Protein AF-A0A965UND6-F1 (afdb_monomer)

Radius of gyration: 33.2 Å; Cα contacts (8 Å, |Δi|>4): 600; chains: 1; bounding box: 95×96×64 Å

Nearest PDB structures (foldseek):
  6hv9-assembly1_B  TM=4.045E-01  e=1.316E-02  Saccharomyces cerevisiae
  6gvb-assembly1_B  TM=4.515E-01  e=1.183E+00  Cutibacterium acnes
  1k9t-assembly1_A  TM=3.863E-01  e=2.191E+00  Serratia marcescens
  4lw8-assembly1_B  TM=3.867E-01  e=3.816E+00  Burkholderia cenocepacia J2315
  1rd6-assembly1_A  TM=3.763E-01  e=4.591E+00  Serratia marcescens

Solvent-accessible surface area (backbone atoms only — not comparable to full-atom values): 18161 Å² total; per-residue (Å²): 116,73,69,60,55,52,51,54,52,53,51,51,51,51,47,52,51,50,52,53,50,51,51,51,52,48,48,54,53,48,54,54,48,50,55,48,52,51,54,48,49,52,51,50,51,54,52,58,73,47,70,79,66,68,87,76,84,76,83,81,75,75,74,91,66,77,62,53,41,27,36,39,36,43,44,41,29,34,33,27,38,30,40,51,35,57,26,86,62,32,82,63,75,32,68,30,35,57,69,50,42,53,52,28,52,53,48,45,48,56,50,50,52,53,54,53,58,58,45,49,77,65,27,41,57,69,31,34,32,43,34,38,21,22,20,49,29,50,33,69,49,44,76,73,42,52,76,38,38,80,46,57,52,73,57,31,48,51,55,46,47,57,51,51,50,52,47,52,57,59,46,45,77,77,27,39,27,38,38,37,35,24,60,24,86,32,26,32,81,47,78,63,92,43,89,93,51,42,58,84,38,21,57,52,39,53,48,50,55,52,51,54,73,64,62,81,57,93,52,55,46,71,48,77,42,85,53,74,72,28,75,44,76,58,92,85,47,31,35,32,38,22,18,44,83,86,55,68,80,88,81,66,89,69,56,68,59,54,40,46,52,52,49,50,57,55,49,38,72,82,57,73,57,58,31,37,41,27,24,77,71,52,43,65,45,76,46,89,84,50,36,39,35,24,19,10,58,54,44,57,33,50,66,40,60,75,73,64,54,78,85,50,80,18,14,32,31,40,34,34,33,34,63,83,77,68,40,78,78,46,78,44,79,46,75,42,125

pLDDT: mean 93.68, std 8.2, range [52.25, 98.94]

Structure (mmCIF, N/CA/C/O backbone):
data_AF-A0A965UND6-F1
#
_entry.id   AF-A0A965UND6-F1
#
loop_
_atom_site.group_PDB
_atom_site.id
_atom_site.type_symbol
_atom_site.label_atom_id
_atom_site.label_alt_id
_atom_site.label_comp_id
_atom_site.label_asym_id
_atom_site.label_entity_id
_atom_site.label_seq_id
_atom_site.pdbx_PDB_ins_code
_atom_site.Cartn_x
_atom_site.Cartn_y
_atom_site.Cartn_z
_atom_site.occupancy
_atom_site.B_iso_or_equiv
_atom_site.auth_seq_id
_atom_site.auth_comp_id
_atom_site.auth_asym_id
_atom_site.auth_atom_id
_atom_site.pdbx_PDB_model_num
ATOM 1 N N . MET A 1 1 ? -74.730 75.292 2.620 1.00 52.25 1 MET A N 1
ATOM 2 C CA . MET A 1 1 ? -74.898 74.312 3.721 1.00 52.25 1 MET A CA 1
ATOM 3 C C . MET A 1 1 ? -74.448 72.890 3.358 1.00 52.25 1 MET A C 1
ATOM 5 O O . MET A 1 1 ? -73.809 72.269 4.192 1.00 52.25 1 MET A O 1
ATOM 9 N N . ALA A 1 2 ? -74.658 72.390 2.130 1.00 53.50 2 ALA A N 1
ATOM 10 C CA . ALA A 1 2 ? -74.236 71.031 1.734 1.00 53.50 2 ALA A CA 1
ATOM 11 C C . ALA A 1 2 ? -72.705 70.780 1.714 1.00 53.50 2 ALA A C 1
ATOM 13 O O . ALA A 1 2 ? -72.263 69.684 2.037 1.00 53.50 2 ALA A O 1
ATOM 14 N N . ALA A 1 3 ? -71.881 71.783 1.385 1.00 54.41 3 ALA A N 1
ATOM 15 C CA . ALA A 1 3 ? -70.420 71.623 1.313 1.00 54.41 3 ALA A CA 1
ATOM 16 C C . ALA A 1 3 ? -69.740 71.475 2.691 1.00 54.41 3 ALA A C 1
ATOM 18 O O . ALA A 1 3 ? -68.774 70.731 2.823 1.00 54.41 3 ALA A O 1
ATOM 19 N N . VAL A 1 4 ? -70.277 72.140 3.722 1.00 57.75 4 VAL A N 1
ATOM 20 C CA . VAL A 1 4 ? -69.744 72.105 5.096 1.00 57.75 4 VAL A CA 1
ATOM 21 C C . VAL A 1 4 ? -70.082 70.776 5.774 1.00 57.75 4 VAL A C 1
ATOM 23 O O . VAL A 1 4 ? -69.217 70.174 6.398 1.00 57.75 4 VAL A O 1
ATOM 26 N N . ALA A 1 5 ? -71.301 70.259 5.580 1.00 56.62 5 ALA A N 1
ATOM 27 C CA . ALA A 1 5 ? -71.683 68.931 6.066 1.00 56.62 5 ALA A CA 1
ATOM 28 C C . ALA A 1 5 ? -70.810 67.822 5.445 1.00 56.62 5 ALA A C 1
ATOM 30 O O . ALA A 1 5 ? -70.320 66.955 6.162 1.00 56.62 5 ALA A O 1
ATOM 31 N N . ARG A 1 6 ? -70.521 67.917 4.138 1.00 56.47 6 ARG A N 1
ATOM 32 C CA . ARG A 1 6 ? -69.654 66.970 3.417 1.00 56.47 6 ARG A CA 1
ATOM 33 C C . ARG A 1 6 ? -68.188 67.041 3.867 1.00 56.47 6 ARG A C 1
ATOM 35 O O . ARG A 1 6 ? -67.527 66.016 3.929 1.00 56.47 6 ARG A O 1
ATOM 42 N N . GLN A 1 7 ? -67.679 68.226 4.224 1.00 59.25 7 GLN A N 1
ATOM 43 C CA . GLN A 1 7 ? -66.339 68.382 4.815 1.00 59.25 7 GLN A CA 1
ATOM 44 C C . GLN A 1 7 ? -66.236 67.785 6.225 1.00 59.25 7 GLN A C 1
ATOM 46 O O . GLN A 1 7 ? -65.213 67.193 6.559 1.00 59.25 7 GLN A O 1
ATOM 51 N N . VAL A 1 8 ? -67.285 67.916 7.043 1.00 63.50 8 VAL A N 1
ATOM 52 C CA . VAL A 1 8 ? -67.339 67.324 8.392 1.00 63.50 8 VAL A CA 1
ATOM 53 C C . VAL A 1 8 ? -67.405 65.794 8.325 1.00 63.50 8 VAL A C 1
ATOM 55 O O . VAL A 1 8 ? -66.758 65.120 9.121 1.00 63.50 8 VAL A O 1
ATOM 58 N N . GLU A 1 9 ? -68.140 65.243 7.359 1.00 66.94 9 GLU A N 1
ATOM 59 C CA . GLU A 1 9 ? -68.239 63.797 7.118 1.00 66.94 9 GLU A CA 1
ATOM 60 C C . GLU A 1 9 ? -66.898 63.213 6.635 1.00 66.94 9 GLU A C 1
ATOM 62 O O . GLU A 1 9 ? -66.386 62.270 7.231 1.00 66.94 9 GLU A O 1
ATOM 67 N N . VAL A 1 10 ? -66.237 63.877 5.678 1.00 71.31 10 VAL A N 1
ATOM 68 C CA . VAL A 1 10 ? -64.888 63.504 5.207 1.00 71.31 10 VAL A CA 1
ATOM 69 C C . VAL A 1 10 ? -63.835 63.602 6.321 1.00 71.31 10 VAL A C 1
ATOM 71 O O . VAL A 1 10 ? -62.939 62.763 6.394 1.00 71.31 10 VAL A O 1
ATOM 74 N N . GLY A 1 11 ? -63.932 64.597 7.211 1.00 75.00 11 GLY A N 1
ATOM 75 C CA . GLY A 1 11 ? -63.036 64.730 8.365 1.00 75.00 11 GLY A CA 1
ATOM 76 C C . GLY A 1 11 ? -63.188 63.588 9.375 1.00 75.00 11 GLY A C 1
ATOM 77 O O . GLY A 1 11 ? -62.188 63.053 9.853 1.00 75.00 11 GLY A O 1
ATOM 78 N N . ARG A 1 12 ? -64.430 63.164 9.644 1.00 76.88 12 ARG A N 1
ATOM 79 C CA . ARG A 1 12 ? -64.728 62.011 10.510 1.00 76.88 12 ARG A CA 1
ATOM 80 C C . ARG A 1 12 ? -64.263 60.694 9.897 1.00 76.88 12 ARG A C 1
ATOM 82 O O . ARG A 1 12 ? -63.683 59.876 10.606 1.00 76.88 12 ARG A O 1
ATOM 89 N N . ASP A 1 13 ? -64.447 60.511 8.593 1.00 79.19 13 ASP A N 1
ATOM 90 C CA . ASP A 1 13 ? -63.976 59.319 7.881 1.00 79.19 13 ASP A CA 1
ATOM 91 C C . ASP A 1 13 ? -62.442 59.241 7.851 1.00 79.19 13 ASP A C 1
ATOM 93 O O . ASP A 1 13 ? -61.866 58.166 8.040 1.00 79.19 13 ASP A O 1
ATOM 97 N N . ALA A 1 14 ? -61.762 60.380 7.685 1.00 78.31 14 ALA A N 1
ATOM 98 C CA . ALA A 1 14 ? -60.304 60.461 7.751 1.00 78.31 14 ALA A CA 1
ATOM 99 C C . ALA A 1 14 ? -59.767 60.130 9.155 1.00 78.31 14 ALA A C 1
ATOM 101 O O . ALA A 1 14 ? -58.771 59.413 9.285 1.00 78.31 14 ALA A O 1
ATOM 102 N N . GLU A 1 15 ? -60.433 60.602 10.212 1.00 84.38 15 GLU A N 1
ATOM 103 C CA . GLU A 1 15 ? -60.070 60.290 11.597 1.00 84.38 15 GLU A CA 1
ATOM 104 C C . GLU A 1 15 ? -60.343 58.819 11.944 1.00 84.38 15 GLU A C 1
ATOM 106 O O . GLU A 1 15 ? -59.479 58.151 12.516 1.00 84.38 15 GLU A O 1
ATOM 111 N N . ALA A 1 16 ? -61.477 58.264 11.507 1.00 83.50 16 ALA A N 1
ATOM 112 C CA . ALA A 1 16 ? -61.787 56.844 11.652 1.00 83.50 16 ALA A CA 1
ATOM 113 C C . ALA A 1 16 ? -60.771 55.956 10.913 1.00 83.50 16 ALA A C 1
ATOM 115 O O . ALA A 1 16 ? -60.324 54.940 11.453 1.00 83.50 16 ALA A O 1
ATOM 116 N N . ALA A 1 17 ? -60.344 56.350 9.708 1.00 83.56 17 ALA A N 1
ATOM 117 C CA . ALA A 1 17 ? -59.292 55.661 8.967 1.00 83.56 17 ALA A CA 1
ATOM 118 C C . ALA A 1 17 ? -57.930 55.752 9.678 1.00 83.56 17 ALA A C 1
ATOM 120 O O . ALA A 1 17 ? -57.219 54.746 9.766 1.00 83.56 17 ALA A O 1
ATOM 121 N N . ARG A 1 18 ? -57.579 56.919 10.241 1.00 87.69 18 ARG A N 1
ATOM 122 C CA . ARG A 1 18 ? -56.343 57.103 11.021 1.00 87.69 18 ARG A CA 1
ATOM 123 C C . ARG A 1 18 ? -56.331 56.212 12.259 1.00 87.69 18 ARG A C 1
ATOM 125 O O . ARG A 1 18 ? -55.381 55.459 12.448 1.00 87.69 18 ARG A O 1
ATOM 132 N N . LEU A 1 19 ? -57.408 56.231 13.044 1.00 88.62 19 LEU A N 1
ATOM 133 C CA . LEU A 1 19 ? -57.556 55.406 14.244 1.00 88.62 19 LEU A CA 1
ATOM 134 C C . LEU A 1 19 ? -57.552 53.911 13.913 1.00 88.62 19 LEU A C 1
ATOM 136 O O . LEU A 1 19 ? -56.938 53.124 14.629 1.00 88.62 19 LEU A O 1
ATOM 140 N N . LYS A 1 20 ? -58.169 53.497 12.800 1.00 88.88 20 LYS A N 1
ATOM 141 C CA . LYS A 1 20 ? -58.130 52.103 12.334 1.00 88.88 20 LYS A CA 1
ATOM 142 C C . LYS A 1 20 ? -56.712 51.665 11.956 1.00 88.88 20 LYS A C 1
ATOM 144 O O . LYS A 1 20 ? -56.316 50.549 12.292 1.00 88.88 20 LYS A O 1
ATOM 149 N N . ASN A 1 21 ? -55.939 52.537 11.308 1.00 88.44 21 ASN A N 1
ATOM 150 C CA . ASN A 1 21 ? -54.540 52.276 10.967 1.00 88.44 21 ASN A CA 1
ATOM 151 C C . ASN A 1 21 ? -53.639 52.244 12.210 1.00 88.44 21 ASN A C 1
ATOM 153 O O . ASN A 1 21 ? -52.800 51.351 12.330 1.00 88.44 21 ASN A O 1
ATOM 157 N N . GLU A 1 22 ? -53.837 53.160 13.160 1.00 90.44 22 GLU A N 1
ATOM 158 C CA . GLU A 1 22 ? -53.140 53.157 14.452 1.00 90.44 22 GLU A CA 1
ATOM 159 C C . GLU A 1 22 ? -53.450 51.881 15.244 1.00 90.44 22 GLU A C 1
ATOM 161 O O . GLU A 1 22 ? -52.535 51.224 15.737 1.00 90.44 22 GLU A O 1
ATOM 166 N N . LEU A 1 23 ? -54.719 51.469 15.294 1.00 90.88 23 LEU A N 1
ATOM 167 C CA . LEU A 1 23 ? -55.159 50.248 15.966 1.00 90.88 23 LEU A CA 1
ATOM 168 C C . LEU A 1 23 ? -54.593 48.989 15.294 1.00 90.88 23 LEU A C 1
ATOM 170 O O . LEU A 1 23 ? -54.161 48.069 15.987 1.00 90.88 23 LEU A O 1
ATOM 174 N N . ALA A 1 24 ? -54.524 48.950 13.961 1.00 90.94 24 ALA A N 1
ATOM 175 C CA . ALA A 1 24 ? -53.874 47.864 13.228 1.00 90.94 24 ALA A CA 1
ATOM 176 C C . ALA A 1 24 ? -52.357 47.808 13.498 1.00 90.94 24 ALA A C 1
ATOM 178 O O . ALA A 1 24 ? -51.805 46.728 13.716 1.00 90.94 24 ALA A O 1
ATOM 179 N N . ALA A 1 25 ? -51.683 48.961 13.544 1.00 90.94 25 ALA A N 1
ATOM 180 C CA . ALA A 1 25 ? -50.260 49.047 13.868 1.00 90.94 25 ALA A CA 1
ATOM 181 C C . ALA A 1 25 ? -49.969 48.642 15.324 1.00 90.94 25 ALA A C 1
ATOM 183 O O . ALA A 1 25 ? -48.987 47.944 15.583 1.00 90.94 25 ALA A O 1
ATOM 184 N N . LEU A 1 26 ? -50.830 49.039 16.266 1.00 91.69 26 LEU A N 1
ATOM 185 C CA . LEU A 1 26 ? -50.761 48.647 17.675 1.00 91.69 26 LEU A CA 1
ATOM 186 C C . LEU A 1 26 ? -50.983 47.145 17.855 1.00 91.69 26 LEU A C 1
ATOM 188 O O . LEU A 1 26 ? -50.189 46.517 18.547 1.00 91.69 26 LEU A O 1
ATOM 192 N N . ARG A 1 27 ? -51.979 46.552 17.180 1.00 91.81 27 ARG A N 1
ATOM 193 C CA . ARG A 1 27 ? -52.195 45.093 17.181 1.00 91.81 27 ARG A CA 1
ATOM 194 C C . ARG A 1 27 ? -50.970 44.344 16.671 1.00 91.81 27 ARG A C 1
ATOM 196 O O . ARG A 1 27 ? -50.461 43.479 17.365 1.00 91.81 27 ARG A O 1
ATOM 203 N N . LYS A 1 28 ? -50.401 44.767 15.540 1.00 93.00 28 LYS A N 1
ATOM 204 C CA . LYS A 1 28 ? -49.183 44.149 14.995 1.00 93.00 28 LYS A CA 1
ATOM 205 C C . LYS A 1 28 ? -47.986 44.246 15.953 1.00 93.00 28 LYS A C 1
ATOM 207 O O . LYS A 1 28 ? -47.207 43.302 16.060 1.00 93.00 28 LYS A O 1
ATOM 212 N N . LYS A 1 29 ? -47.818 45.380 16.644 1.00 91.88 29 LYS A N 1
ATOM 213 C CA . LYS A 1 29 ? -46.774 45.545 17.673 1.00 91.88 29 LYS A CA 1
ATOM 214 C C . LYS A 1 29 ? -47.032 44.661 18.893 1.00 91.88 29 LYS A C 1
ATOM 216 O O . LYS A 1 29 ? -46.080 44.116 19.440 1.00 91.88 29 LYS A O 1
ATOM 221 N N . TYR A 1 30 ? -48.291 44.525 19.299 1.00 93.12 30 TYR A N 1
ATOM 222 C CA . TYR A 1 30 ? -48.705 43.685 20.416 1.00 93.12 30 TYR A CA 1
ATOM 223 C C . TYR A 1 30 ? -48.473 42.199 20.121 1.00 93.12 30 TYR A C 1
ATOM 225 O O . TYR A 1 30 ? -47.825 41.528 20.916 1.00 93.12 30 TYR A O 1
ATOM 233 N N . ASP A 1 31 ? -48.871 41.719 18.942 1.00 92.81 31 ASP A N 1
ATOM 234 C CA . ASP A 1 31 ? -48.641 40.335 18.507 1.00 92.81 31 ASP A CA 1
ATOM 235 C C . ASP A 1 31 ? -47.136 40.019 18.422 1.00 92.81 31 ASP A C 1
ATOM 237 O O . ASP A 1 31 ? -46.674 38.978 18.887 1.00 92.81 31 ASP A O 1
ATOM 241 N N . ALA A 1 32 ? -46.328 40.955 17.906 1.00 92.69 32 ALA A N 1
ATOM 242 C CA . ALA A 1 32 ? -44.872 40.809 17.882 1.00 92.69 32 ALA A CA 1
ATOM 243 C C . ALA A 1 32 ? -44.246 40.795 19.290 1.00 92.69 32 ALA A C 1
ATOM 245 O O . ALA A 1 32 ? -43.256 40.098 19.515 1.00 92.69 32 ALA A O 1
ATOM 246 N N . ALA A 1 33 ? -44.799 41.561 20.236 1.00 92.25 33 ALA A N 1
ATOM 247 C CA . ALA A 1 33 ? -44.354 41.561 21.627 1.00 92.25 33 ALA A CA 1
ATOM 248 C C . ALA A 1 33 ? -44.748 40.264 22.352 1.00 92.25 33 ALA A C 1
ATOM 250 O O . ALA A 1 33 ? -43.936 39.738 23.109 1.00 92.25 33 ALA A O 1
ATOM 251 N N . LEU A 1 34 ? -45.939 39.719 22.079 1.00 93.50 34 LEU A N 1
ATOM 252 C CA . LEU A 1 34 ? -46.378 38.420 22.596 1.00 93.50 34 LEU A CA 1
ATOM 253 C C . LEU A 1 34 ? -45.461 37.290 22.123 1.00 93.50 34 LEU A C 1
ATOM 255 O O . LEU A 1 34 ? -44.964 36.536 22.953 1.00 93.50 34 LEU A O 1
ATOM 259 N N . HIS A 1 35 ? -45.143 37.239 20.828 1.00 92.81 35 HIS A N 1
ATOM 260 C CA . HIS A 1 35 ? -44.209 36.242 20.302 1.00 92.81 35 HIS A CA 1
ATOM 261 C C . HIS A 1 35 ? -42.803 36.352 20.906 1.00 92.81 35 HIS A C 1
ATOM 263 O O . HIS A 1 35 ? -42.165 35.336 21.171 1.00 92.81 35 HIS A O 1
ATOM 269 N N . ARG A 1 36 ? -42.304 37.572 21.152 1.00 93.00 36 ARG A N 1
ATOM 270 C CA . ARG A 1 36 ? -41.021 37.755 21.855 1.00 93.00 36 ARG A CA 1
ATOM 271 C C . ARG A 1 36 ? -41.093 37.285 23.300 1.00 93.00 36 ARG A C 1
ATOM 273 O O . ARG A 1 36 ? -40.164 36.633 23.752 1.00 93.00 36 ARG A O 1
ATOM 280 N N . LEU A 1 37 ? -42.184 37.585 24.002 1.00 93.56 37 LEU A N 1
ATOM 281 C CA . LEU A 1 37 ? -42.378 37.162 25.385 1.00 93.56 37 LEU A CA 1
ATOM 282 C C . LEU A 1 37 ? -42.458 35.635 25.504 1.00 93.56 37 LEU A C 1
ATOM 284 O O . LEU A 1 37 ? -41.921 35.075 26.454 1.00 93.56 37 LEU A O 1
ATOM 288 N N . GLU A 1 38 ? -43.113 34.962 24.559 1.00 92.94 38 GLU A N 1
ATOM 289 C CA . GLU A 1 38 ? -43.126 33.496 24.480 1.00 92.94 38 GLU A CA 1
ATOM 290 C C . GLU A 1 38 ? -41.720 32.943 24.234 1.00 92.94 38 GLU A C 1
ATOM 292 O O . GLU A 1 38 ? -41.254 32.115 25.011 1.00 92.94 38 GLU A O 1
ATOM 297 N N . ALA A 1 39 ? -40.990 33.479 23.251 1.00 90.19 39 ALA A N 1
ATOM 298 C CA . ALA A 1 39 ? -39.614 33.063 22.979 1.00 90.19 39 ALA A CA 1
ATOM 299 C C . ALA A 1 39 ? -38.665 33.306 24.171 1.00 90.19 39 ALA A C 1
ATOM 301 O O . ALA A 1 39 ? -37.800 32.479 24.456 1.00 90.19 39 ALA A O 1
ATOM 302 N N . GLU A 1 40 ? -38.823 34.419 24.893 1.00 91.69 40 GLU A N 1
ATOM 303 C CA . GLU A 1 40 ? -38.055 34.713 26.108 1.00 91.69 40 GLU A CA 1
ATOM 304 C C . GLU A 1 40 ? -38.427 33.775 27.260 1.00 91.69 40 GLU A C 1
ATOM 306 O O . GLU A 1 40 ? -37.541 33.311 27.974 1.00 91.69 40 GLU A O 1
ATOM 311 N N . LYS A 1 41 ? -39.713 33.445 27.429 1.00 90.75 41 LYS A N 1
ATOM 312 C CA . LYS A 1 41 ? -40.157 32.453 28.418 1.00 90.75 41 LYS A CA 1
ATOM 313 C C . LYS A 1 41 ? -39.602 31.069 28.116 1.00 90.75 41 LYS A C 1
ATOM 315 O O . LYS A 1 41 ? -39.139 30.413 29.044 1.00 90.75 41 LYS A O 1
ATOM 320 N N . ASP A 1 42 ? -39.590 30.659 26.854 1.00 88.44 42 ASP A N 1
ATOM 321 C CA . ASP A 1 42 ? -39.016 29.382 26.430 1.00 88.44 42 ASP A CA 1
ATOM 322 C C . ASP A 1 42 ? -37.496 29.360 26.636 1.00 88.44 42 ASP A C 1
ATOM 324 O O . ASP A 1 42 ? -36.946 28.376 27.136 1.00 88.44 42 ASP A O 1
ATOM 328 N N . ALA A 1 43 ? -36.806 30.466 26.339 1.00 86.81 43 ALA A N 1
ATOM 329 C CA . ALA A 1 43 ? -35.374 30.604 26.593 1.00 86.81 43 ALA A CA 1
ATOM 330 C C . ALA A 1 43 ? -35.048 30.549 28.095 1.00 86.81 43 ALA A C 1
ATOM 332 O O . ALA A 1 43 ? -34.121 29.847 28.505 1.00 86.81 43 ALA A O 1
ATOM 333 N N . VAL A 1 44 ? -35.825 31.246 28.929 1.00 90.19 44 VAL A N 1
ATOM 334 C CA . VAL A 1 44 ? -35.681 31.215 30.391 1.00 90.19 44 VAL A CA 1
ATOM 335 C C . VAL A 1 44 ? -36.015 29.830 30.941 1.00 90.19 44 VAL A C 1
ATOM 337 O O . VAL A 1 44 ? -35.277 29.330 31.788 1.00 90.19 44 VAL A O 1
ATOM 340 N N . ALA A 1 45 ? -37.067 29.171 30.452 1.00 87.19 45 ALA A N 1
ATOM 341 C CA . ALA A 1 45 ? -37.405 27.802 30.832 1.00 87.19 45 ALA A CA 1
ATOM 342 C C . ALA A 1 45 ? -36.274 26.824 30.475 1.00 87.19 45 ALA A C 1
ATOM 344 O O . ALA A 1 45 ? -35.896 26.003 31.310 1.00 87.19 45 ALA A O 1
ATOM 345 N N . GLY A 1 46 ? -35.669 26.962 29.291 1.00 83.94 46 GLY A N 1
ATOM 346 C CA . GLY A 1 46 ? -34.497 26.184 28.886 1.00 83.94 46 GLY A CA 1
ATOM 347 C C . GLY A 1 46 ? -33.275 26.434 29.777 1.00 83.94 46 GLY A C 1
ATOM 348 O O . GLY A 1 46 ? -32.626 25.486 30.213 1.00 83.94 46 GLY A O 1
ATOM 349 N N . LEU A 1 47 ? -32.989 27.694 30.117 1.00 83.06 47 LEU A N 1
ATOM 350 C CA . LEU A 1 47 ? -31.909 28.058 31.046 1.00 83.06 47 LEU A CA 1
ATOM 351 C C . LEU A 1 47 ? -32.155 27.523 32.462 1.00 83.06 47 LEU A C 1
ATOM 353 O O . LEU A 1 47 ? -31.237 27.003 33.093 1.00 83.06 47 LEU A O 1
ATOM 357 N N . THR A 1 48 ? -33.394 27.605 32.948 1.00 85.31 48 THR A N 1
ATOM 358 C CA . THR A 1 48 ? -33.781 27.115 34.280 1.00 85.31 48 THR A CA 1
ATOM 359 C C . THR A 1 48 ? -33.689 25.592 34.342 1.00 85.31 48 THR A C 1
ATOM 361 O O . THR A 1 48 ? -33.192 25.053 35.325 1.00 85.31 48 THR A O 1
ATOM 364 N N . ALA A 1 49 ? -34.067 24.888 33.269 1.00 83.00 49 ALA A N 1
ATOM 365 C CA . ALA A 1 49 ? -33.901 23.438 33.164 1.00 83.00 49 ALA A CA 1
ATOM 366 C C . ALA A 1 49 ? -32.424 22.995 33.193 1.00 83.00 49 ALA A C 1
ATOM 368 O O . ALA A 1 49 ? -32.124 21.863 33.571 1.00 83.00 49 ALA A O 1
ATOM 369 N N . LEU A 1 50 ? -31.493 23.880 32.821 1.00 81.25 50 LEU A N 1
ATOM 370 C CA . LEU A 1 50 ? -30.051 23.630 32.858 1.00 81.25 50 LEU A CA 1
ATOM 371 C C . LEU A 1 50 ? -29.381 24.092 34.162 1.00 81.25 50 LEU A C 1
ATOM 373 O O . LEU A 1 50 ? -28.217 23.756 34.382 1.00 81.25 50 LEU A O 1
ATOM 377 N N . ALA A 1 51 ? -30.085 24.825 35.032 1.00 81.69 51 ALA A N 1
ATOM 378 C CA . ALA A 1 51 ? -29.518 25.422 36.245 1.00 81.69 51 ALA A CA 1
ATOM 379 C C . ALA A 1 51 ? -28.927 24.380 37.216 1.00 81.69 51 ALA A C 1
ATOM 381 O O . ALA A 1 51 ? -27.933 24.656 37.887 1.00 81.69 51 ALA A O 1
ATOM 382 N N . ASP A 1 52 ? -29.483 23.165 37.234 1.00 81.62 52 ASP A N 1
ATOM 383 C CA . ASP A 1 52 ? -29.030 22.065 38.095 1.00 81.62 52 ASP A CA 1
ATOM 384 C C . ASP A 1 52 ? -28.033 21.107 37.416 1.00 81.62 52 ASP A C 1
ATOM 386 O O . ASP A 1 52 ? -27.543 20.155 38.040 1.00 81.62 52 ASP A O 1
ATOM 390 N N . VAL A 1 53 ? -27.677 21.344 36.147 1.00 84.62 53 VAL A N 1
ATOM 391 C CA . VAL A 1 53 ? -26.721 20.501 35.417 1.00 84.62 53 VAL A CA 1
ATOM 392 C C . VAL A 1 53 ? -25.301 20.826 35.867 1.00 84.62 53 VAL A C 1
ATOM 394 O O . VAL A 1 53 ? -24.632 21.732 35.372 1.00 84.62 53 VAL A O 1
ATOM 397 N N . LYS A 1 54 ? -24.804 20.043 36.824 1.00 84.44 54 LYS A N 1
ATOM 398 C CA . LYS A 1 54 ? -23.418 20.146 37.290 1.00 84.44 54 LYS A CA 1
ATOM 399 C C . LYS A 1 54 ? -22.456 19.496 36.289 1.00 84.44 54 LYS A C 1
ATOM 401 O O . LYS A 1 54 ? -22.750 18.407 35.788 1.00 84.44 54 LYS A O 1
ATOM 406 N N . PRO A 1 55 ? -21.264 20.078 36.054 1.00 82.94 55 PRO A N 1
ATOM 407 C CA . PRO A 1 55 ? -20.231 19.436 35.253 1.00 82.94 55 PRO A CA 1
ATOM 408 C C . PRO A 1 55 ? -19.864 18.071 35.842 1.00 82.94 55 PRO A C 1
ATOM 410 O O . PRO A 1 55 ? -19.325 17.968 36.948 1.00 82.94 55 PRO A O 1
ATOM 413 N N . LYS A 1 56 ? -20.151 17.000 35.100 1.00 88.12 56 LYS A N 1
ATOM 414 C CA . LYS A 1 56 ? -19.740 15.653 35.488 1.00 88.12 56 LYS A CA 1
ATOM 415 C C . LYS A 1 56 ? -18.244 15.509 35.223 1.00 88.12 56 LYS A C 1
ATOM 417 O O . LYS A 1 56 ? -17.798 15.642 34.086 1.00 88.12 56 LYS A O 1
ATOM 422 N N . LYS A 1 57 ? -17.462 15.205 36.263 1.00 86.94 57 LYS A N 1
ATOM 423 C CA . LYS A 1 57 ? -16.061 14.802 36.080 1.00 86.94 57 LYS A CA 1
ATOM 424 C C . LYS A 1 57 ? -16.037 13.505 35.272 1.00 86.94 57 LYS A C 1
ATOM 426 O O . LYS A 1 57 ? -16.590 12.497 35.706 1.00 86.94 57 LYS A O 1
ATOM 431 N N . ILE A 1 58 ? -15.421 13.550 34.097 1.00 90.00 58 ILE A N 1
ATOM 432 C CA . ILE A 1 58 ? -15.211 12.372 33.257 1.00 90.00 58 ILE A CA 1
ATOM 433 C C . ILE A 1 58 ? -14.007 11.620 33.824 1.00 90.00 58 ILE A C 1
ATOM 435 O O . ILE A 1 58 ? -12.933 12.203 33.987 1.00 90.00 58 ILE A O 1
ATOM 439 N N . ASP A 1 59 ? -14.192 10.343 34.157 1.00 87.81 59 ASP A N 1
ATOM 440 C CA . ASP A 1 59 ? -13.085 9.497 34.596 1.00 87.81 59 ASP A CA 1
ATOM 441 C C . ASP A 1 59 ? -12.110 9.284 33.429 1.00 87.81 59 ASP A C 1
ATOM 443 O O . ASP A 1 59 ? -12.510 8.932 32.321 1.00 87.81 59 ASP A O 1
ATOM 447 N N . ARG A 1 60 ? -10.823 9.538 33.678 1.00 85.44 60 ARG A N 1
ATOM 448 C CA . ARG A 1 60 ? -9.733 9.381 32.700 1.00 85.44 60 ARG A CA 1
ATOM 449 C C . ARG A 1 60 ? -8.928 8.106 32.945 1.00 85.44 60 ARG A C 1
ATOM 451 O O . ARG A 1 60 ? -7.930 7.877 32.262 1.00 85.44 60 ARG A O 1
ATOM 458 N N . ARG A 1 61 ? -9.300 7.305 33.950 1.00 82.00 61 ARG A N 1
ATOM 459 C CA . ARG A 1 61 ? -8.642 6.031 34.236 1.00 82.00 61 ARG A CA 1
ATOM 460 C C . ARG A 1 61 ? -8.818 5.100 33.046 1.00 82.00 61 ARG A C 1
ATOM 462 O O . ARG A 1 61 ? -9.927 4.888 32.564 1.00 82.00 61 ARG A O 1
ATOM 469 N N . ARG A 1 62 ? -7.706 4.525 32.588 1.00 70.81 62 ARG A N 1
ATOM 470 C CA . ARG A 1 62 ? -7.753 3.466 31.582 1.00 70.81 62 ARG A CA 1
ATOM 471 C C . ARG A 1 62 ? -8.447 2.238 32.188 1.00 70.81 62 ARG A C 1
ATOM 473 O O . ARG A 1 62 ? -8.163 1.914 33.347 1.00 70.81 62 ARG A O 1
ATOM 480 N N . PRO A 1 63 ? -9.331 1.560 31.438 1.00 68.81 63 PRO A N 1
ATOM 481 C CA . PRO A 1 63 ? -9.872 0.272 31.852 1.00 68.81 63 PRO A CA 1
ATOM 482 C C . PRO A 1 63 ? -8.731 -0.689 32.212 1.00 68.81 63 PRO A C 1
ATOM 484 O O . PRO A 1 63 ? -7.695 -0.687 31.553 1.00 68.81 63 PRO A O 1
ATOM 487 N N . LYS A 1 64 ? -8.910 -1.517 33.248 1.00 70.25 64 LYS A N 1
ATOM 488 C CA . LYS A 1 64 ? -7.891 -2.484 33.709 1.00 70.25 64 LYS A CA 1
ATOM 489 C C . LYS A 1 64 ? -7.732 -3.712 32.791 1.00 70.25 64 LYS A C 1
ATOM 491 O O . LYS A 1 64 ? -7.124 -4.694 33.204 1.00 70.25 64 LYS A O 1
ATOM 496 N N . HIS A 1 65 ? -8.313 -3.700 31.594 1.00 70.81 65 HIS A N 1
ATOM 497 C CA . HIS A 1 65 ? -8.213 -4.818 30.657 1.00 70.81 65 HIS A CA 1
ATOM 498 C C . HIS A 1 65 ? -6.796 -4.921 30.072 1.00 70.81 65 HIS A C 1
ATOM 500 O O . HIS A 1 65 ? -6.030 -3.954 30.100 1.00 70.81 65 HIS A O 1
ATOM 506 N N . GLY A 1 66 ? -6.444 -6.114 29.578 1.00 77.50 66 GLY A N 1
ATOM 507 C CA . GLY A 1 66 ? -5.215 -6.323 28.811 1.00 77.50 66 GLY A CA 1
ATOM 508 C C . GLY A 1 66 ? -5.169 -5.424 27.573 1.00 77.50 66 GLY A C 1
ATOM 509 O O . GLY A 1 66 ? -6.168 -4.801 27.210 1.00 77.50 66 GLY A O 1
ATOM 510 N N . LYS A 1 67 ? -3.998 -5.324 26.936 1.00 84.50 67 LYS A N 1
ATOM 511 C CA . LYS A 1 67 ? -3.895 -4.577 25.678 1.00 84.50 67 LYS A CA 1
ATOM 512 C C . LYS A 1 67 ? -4.801 -5.240 24.630 1.00 84.50 67 LYS A C 1
ATOM 514 O O . LYS A 1 67 ? -4.739 -6.463 24.528 1.00 84.50 67 LYS A O 1
ATOM 519 N N . PRO A 1 68 ? -5.593 -4.468 23.867 1.00 89.56 68 PRO A N 1
ATOM 520 C CA . PRO A 1 68 ? -6.335 -5.020 22.743 1.00 89.56 68 PRO A CA 1
ATOM 521 C C . PRO A 1 68 ? -5.364 -5.615 21.728 1.00 89.56 68 PRO A C 1
ATOM 523 O O . PRO A 1 68 ? -4.256 -5.102 21.538 1.00 89.56 68 PRO A O 1
ATOM 526 N N . GLU A 1 69 ? -5.770 -6.703 21.094 1.00 95.25 69 GLU A N 1
ATOM 527 C CA . GLU A 1 69 ? -4.938 -7.431 20.144 1.00 95.25 69 GLU A CA 1
ATOM 528 C C . GLU A 1 69 ? -5.101 -6.859 18.734 1.00 95.25 69 GLU A C 1
ATOM 530 O O . GLU A 1 69 ? -6.204 -6.523 18.302 1.00 95.25 69 GLU A O 1
ATOM 535 N N . ALA A 1 70 ? -4.001 -6.746 17.994 1.00 97.56 70 ALA A N 1
ATOM 536 C CA . ALA A 1 70 ? -4.003 -6.091 16.694 1.00 97.56 70 ALA A CA 1
ATOM 537 C C . ALA A 1 70 ? -3.056 -6.745 15.681 1.00 97.56 70 ALA A C 1
ATOM 539 O O . ALA A 1 70 ? -2.150 -7.512 16.011 1.00 97.56 70 ALA A O 1
ATOM 540 N N . THR A 1 71 ? -3.270 -6.431 14.408 1.00 98.56 71 THR A N 1
ATOM 541 C CA . THR A 1 71 ? -2.348 -6.728 13.308 1.00 98.56 71 THR A CA 1
ATOM 542 C C . THR A 1 71 ? -1.984 -5.437 12.599 1.00 98.56 71 THR A C 1
ATOM 544 O O . THR A 1 71 ? -2.858 -4.635 12.268 1.00 98.56 71 THR A O 1
ATOM 547 N N . ALA A 1 72 ? -0.688 -5.243 12.375 1.00 98.81 72 ALA A N 1
ATOM 548 C CA . ALA A 1 72 ? -0.189 -4.169 11.532 1.00 98.81 72 ALA A CA 1
ATOM 549 C C . ALA A 1 72 ? -0.049 -4.682 10.095 1.00 98.81 72 ALA A C 1
ATOM 551 O O . ALA A 1 72 ? 0.404 -5.803 9.896 1.00 98.81 72 ALA A O 1
ATOM 552 N N . ILE A 1 73 ? -0.411 -3.882 9.097 1.00 98.94 73 ILE A N 1
ATOM 553 C CA . ILE A 1 73 ? -0.181 -4.177 7.679 1.00 98.94 73 ILE A CA 1
ATOM 554 C C . ILE A 1 73 ? 0.648 -3.039 7.099 1.00 98.94 73 ILE A C 1
ATOM 556 O O . ILE A 1 73 ? 0.182 -1.900 7.048 1.00 98.94 73 ILE A O 1
ATOM 560 N N . LEU A 1 74 ? 1.866 -3.351 6.670 1.00 98.94 74 LEU A N 1
ATOM 561 C CA . LEU A 1 74 ? 2.716 -2.462 5.895 1.00 98.94 74 LEU A CA 1
ATOM 562 C C . LEU A 1 74 ? 2.470 -2.743 4.411 1.00 98.94 74 LEU A C 1
ATOM 564 O O . LEU A 1 74 ? 2.812 -3.816 3.915 1.00 98.94 74 LEU A O 1
ATOM 568 N N . VAL A 1 75 ? 1.844 -1.792 3.722 1.00 98.94 75 VAL A N 1
ATOM 569 C CA . VAL A 1 75 ? 1.494 -1.909 2.304 1.00 98.94 75 VAL A CA 1
ATOM 570 C C . VAL A 1 75 ? 2.623 -1.340 1.454 1.00 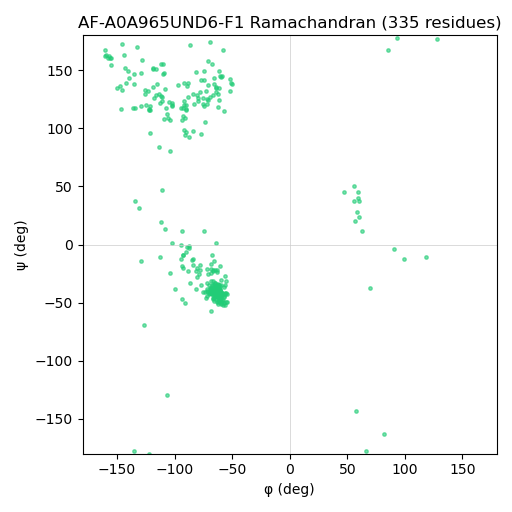98.94 75 VAL A C 1
ATOM 572 O O . VAL A 1 75 ? 3.006 -0.185 1.637 1.00 98.94 75 VAL A O 1
ATOM 575 N N . LEU A 1 76 ? 3.146 -2.168 0.550 1.00 98.88 76 LEU A N 1
ATOM 576 C CA . LEU A 1 76 ? 4.289 -1.901 -0.314 1.00 98.88 76 LEU A CA 1
ATOM 577 C C . LEU A 1 76 ? 3.881 -2.061 -1.780 1.00 98.88 76 LEU A C 1
ATOM 579 O O . LEU A 1 76 ? 3.532 -3.164 -2.189 1.00 98.88 76 LEU A O 1
ATOM 583 N N . SER A 1 77 ? 3.941 -0.998 -2.575 1.00 98.62 77 SER A N 1
ATOM 584 C CA . SER A 1 77 ? 3.661 -1.052 -4.017 1.00 98.62 77 SER A CA 1
ATOM 585 C C . SER A 1 77 ? 4.256 0.139 -4.754 1.00 98.62 77 SER A C 1
ATOM 587 O O . SER A 1 77 ? 4.638 1.131 -4.121 1.00 98.62 77 SER A O 1
ATOM 589 N N . ASP A 1 78 ? 4.289 0.047 -6.084 1.00 98.69 78 ASP A N 1
ATOM 590 C CA . ASP A 1 78 ? 4.591 1.174 -6.971 1.00 98.69 78 ASP A CA 1
ATOM 591 C C . ASP A 1 78 ? 5.946 1.823 -6.614 1.00 98.69 78 ASP A C 1
ATOM 593 O O . ASP A 1 78 ? 6.056 3.032 -6.354 1.00 98.69 78 ASP A O 1
ATOM 597 N N . TRP A 1 79 ? 6.988 0.989 -6.500 1.00 98.69 79 TRP A N 1
ATOM 598 C CA . TRP A 1 79 ? 8.350 1.468 -6.247 1.00 98.69 79 TRP A CA 1
ATOM 599 C C . TRP A 1 79 ? 9.036 1.941 -7.506 1.00 98.69 79 TRP A C 1
ATOM 601 O O . TRP A 1 79 ? 9.749 2.940 -7.419 1.00 98.69 79 TRP A O 1
ATOM 611 N N . HIS A 1 80 ? 8.820 1.242 -8.628 1.00 98.62 80 HIS A N 1
ATOM 612 C CA . HIS A 1 80 ? 9.389 1.606 -9.925 1.00 98.62 80 HIS A CA 1
ATOM 613 C C . HIS A 1 80 ? 10.888 1.923 -9.834 1.00 98.62 80 HIS A C 1
ATOM 615 O O . HIS A 1 80 ? 11.347 2.959 -10.310 1.00 98.62 80 HIS A O 1
ATOM 621 N N . VAL A 1 81 ? 11.635 1.069 -9.122 1.00 98.50 81 VAL A N 1
ATOM 622 C CA . VAL A 1 81 ? 12.946 1.415 -8.539 1.00 98.50 81 VAL A CA 1
ATOM 623 C C . VAL A 1 81 ? 13.950 1.950 -9.553 1.00 98.50 81 VAL A C 1
ATOM 625 O O . VAL A 1 81 ? 14.809 2.758 -9.206 1.00 98.50 81 VAL A O 1
ATOM 628 N N . GLU A 1 82 ? 13.857 1.490 -10.795 1.00 98.31 82 GLU A N 1
ATOM 629 C CA . GLU A 1 82 ? 14.788 1.811 -11.857 1.00 98.31 82 GLU A CA 1
ATOM 630 C C . GLU A 1 82 ? 14.366 2.992 -12.738 1.00 98.31 82 GLU A C 1
ATOM 632 O O . GLU A 1 82 ? 15.201 3.477 -13.496 1.00 98.31 82 GLU A O 1
ATOM 637 N N . GLU A 1 83 ? 13.130 3.485 -12.666 1.00 98.25 83 GLU A N 1
ATOM 638 C CA . GLU A 1 83 ? 12.694 4.626 -13.481 1.00 98.25 83 GLU A CA 1
ATOM 639 C C . GLU A 1 83 ? 13.346 5.926 -13.005 1.00 98.25 83 GLU A C 1
ATOM 641 O O . GLU A 1 83 ? 13.251 6.313 -11.845 1.00 98.25 83 GLU A O 1
ATOM 646 N N . GLU A 1 84 ? 14.030 6.620 -13.908 1.00 98.25 84 GLU A N 1
ATOM 647 C CA . GLU A 1 84 ? 14.573 7.941 -13.634 1.00 98.25 84 GLU A CA 1
ATOM 648 C C . GLU A 1 84 ? 13.490 9.008 -13.836 1.00 98.25 84 GLU A C 1
ATOM 650 O O . GLU A 1 84 ? 12.967 9.204 -14.936 1.00 98.25 84 GLU A O 1
ATOM 655 N N . VAL A 1 85 ? 13.192 9.765 -12.778 1.00 98.19 85 VAL A N 1
ATOM 656 C CA . VAL A 1 85 ? 12.324 10.945 -12.859 1.00 98.19 85 VAL A CA 1
ATOM 657 C C . VAL A 1 85 ? 13.185 12.192 -12.771 1.00 98.19 85 VAL A C 1
ATOM 659 O O . VAL A 1 85 ? 13.686 12.548 -11.699 1.00 98.19 85 VAL A O 1
ATOM 662 N N . ARG A 1 86 ? 13.306 12.895 -13.899 1.00 97.56 86 ARG A N 1
ATOM 663 C CA . ARG A 1 86 ? 13.978 14.194 -13.953 1.00 97.56 86 ARG A CA 1
ATOM 664 C C . ARG A 1 86 ? 13.016 15.323 -13.564 1.00 97.56 86 ARG A C 1
ATOM 666 O O . ARG A 1 86 ? 11.928 15.401 -14.147 1.00 97.56 86 ARG A O 1
ATOM 673 N N . PRO A 1 87 ? 13.385 16.219 -12.634 1.00 97.38 87 PRO A N 1
ATOM 674 C CA . PRO A 1 87 ? 12.464 17.212 -12.085 1.00 97.38 87 PRO A CA 1
ATOM 675 C C . PRO A 1 87 ? 11.871 18.157 -13.133 1.00 97.38 87 PRO A C 1
ATOM 677 O O . PRO A 1 87 ? 10.687 18.488 -13.062 1.00 97.38 87 PRO A O 1
ATOM 680 N N . GLU A 1 88 ? 12.624 18.532 -14.164 1.00 97.12 88 GLU A N 1
ATOM 681 C CA . GLU A 1 88 ? 12.132 19.390 -15.242 1.00 97.12 88 GLU A CA 1
ATOM 682 C C . GLU A 1 88 ? 10.989 18.758 -16.056 1.00 97.12 88 GLU A C 1
ATOM 684 O O . GLU A 1 88 ? 10.193 19.479 -16.656 1.00 97.12 88 GLU A O 1
ATOM 689 N N . THR A 1 89 ? 10.855 17.427 -16.036 1.00 95.62 89 THR A N 1
ATOM 690 C CA . THR A 1 89 ? 9.792 16.701 -16.754 1.00 95.62 89 THR A CA 1
ATOM 691 C C . THR A 1 89 ? 8.475 16.624 -15.979 1.00 95.62 89 THR A C 1
ATOM 693 O O . THR A 1 89 ? 7.448 16.277 -16.557 1.00 95.62 89 THR A O 1
ATOM 696 N N . CYS A 1 90 ? 8.485 16.974 -14.689 1.00 95.81 90 CYS A N 1
ATOM 697 C CA . CYS A 1 90 ? 7.331 16.888 -13.792 1.00 95.81 90 CYS A CA 1
ATOM 698 C C . CYS A 1 90 ? 7.157 18.161 -12.944 1.00 95.81 90 CYS A C 1
ATOM 700 O O . CYS A 1 90 ? 6.810 18.116 -11.762 1.00 95.81 90 CYS A O 1
ATOM 702 N N . ARG A 1 91 ? 7.429 19.329 -13.547 1.00 95.69 91 ARG A N 1
ATOM 703 C CA . ARG A 1 91 ? 7.247 20.663 -12.934 1.00 95.69 91 ARG A CA 1
ATOM 704 C C . ARG A 1 91 ? 8.047 20.876 -11.639 1.00 95.69 91 ARG A C 1
ATOM 706 O O . ARG A 1 91 ? 7.649 21.672 -10.793 1.00 95.69 91 ARG A O 1
ATOM 713 N N . ASN A 1 92 ? 9.183 20.196 -11.496 1.00 96.25 92 ASN A N 1
ATOM 714 C CA . ASN A 1 92 ? 10.037 20.175 -10.305 1.00 96.25 92 ASN A CA 1
ATOM 715 C C . ASN A 1 92 ? 9.333 19.653 -9.040 1.00 96.25 92 ASN A C 1
ATOM 717 O O . ASN A 1 92 ? 9.736 19.985 -7.926 1.00 96.25 92 ASN A O 1
ATOM 721 N N . LEU A 1 93 ? 8.277 18.849 -9.198 1.00 96.06 93 LEU A N 1
ATOM 722 C CA . LEU A 1 93 ? 7.540 18.272 -8.071 1.00 96.06 93 LEU A CA 1
ATOM 723 C C . LEU A 1 93 ? 8.230 17.043 -7.474 1.00 96.06 93 LEU A C 1
ATOM 725 O O . LEU A 1 93 ? 7.947 16.678 -6.335 1.00 96.06 93 LEU A O 1
ATOM 729 N N . ASN A 1 94 ? 9.115 16.393 -8.230 1.00 97.69 94 ASN A N 1
ATOM 730 C CA . ASN A 1 94 ? 9.783 15.171 -7.808 1.00 97.69 94 ASN A CA 1
ATOM 731 C C . ASN A 1 94 ? 11.118 14.984 -8.540 1.00 97.69 94 ASN A C 1
ATOM 733 O O . ASN A 1 94 ? 11.288 15.442 -9.664 1.00 97.69 94 ASN A O 1
ATOM 737 N N . THR A 1 95 ? 12.027 14.248 -7.914 1.00 97.88 95 THR A N 1
ATOM 738 C CA . THR A 1 95 ? 13.223 13.683 -8.541 1.00 97.88 95 THR A CA 1
ATOM 739 C C . THR A 1 95 ? 13.337 12.250 -8.055 1.00 97.88 95 THR A C 1
ATOM 741 O O . THR A 1 95 ? 13.122 11.993 -6.864 1.00 97.88 95 THR A O 1
ATOM 744 N N . PHE A 1 96 ? 13.686 11.325 -8.941 1.00 98.56 96 PHE A N 1
ATOM 745 C CA . PHE A 1 96 ? 13.822 9.921 -8.577 1.00 98.56 96 PHE A CA 1
ATOM 746 C C . PHE A 1 96 ? 14.942 9.251 -9.373 1.00 98.56 96 PHE A C 1
ATOM 748 O O . PHE A 1 96 ? 15.047 9.440 -10.580 1.00 98.56 96 PHE A O 1
AT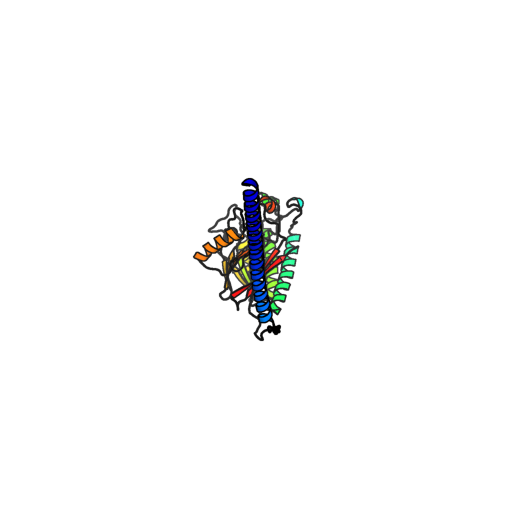OM 755 N N . THR A 1 97 ? 15.785 8.506 -8.664 1.00 98.44 97 THR A N 1
ATOM 756 C CA . THR A 1 97 ? 16.890 7.685 -9.180 1.00 98.44 97 THR A CA 1
ATOM 757 C C . THR A 1 97 ? 16.998 6.442 -8.294 1.00 98.44 97 THR A C 1
ATOM 759 O O . THR A 1 97 ? 16.361 6.395 -7.234 1.00 98.44 97 THR A O 1
ATOM 762 N N . LEU A 1 98 ? 17.841 5.468 -8.649 1.00 98.19 98 LEU A N 1
ATOM 763 C CA . LEU A 1 98 ? 18.077 4.292 -7.797 1.00 98.19 98 LEU A CA 1
ATOM 764 C C . LEU A 1 98 ? 18.564 4.669 -6.386 1.00 98.19 98 LEU A C 1
ATOM 766 O O . LEU A 1 98 ? 18.158 4.060 -5.397 1.00 98.19 98 LEU A O 1
ATOM 770 N N . GLU A 1 99 ? 19.392 5.707 -6.260 1.00 98.38 99 GLU A N 1
ATOM 771 C CA . GLU A 1 99 ? 19.886 6.197 -4.967 1.00 98.38 99 GLU A CA 1
ATOM 772 C C . GLU A 1 99 ? 18.765 6.826 -4.132 1.00 98.38 99 GLU A C 1
ATOM 774 O O . GLU A 1 99 ? 18.731 6.688 -2.906 1.00 98.38 99 GLU A O 1
ATOM 779 N N . ILE A 1 100 ? 17.838 7.535 -4.785 1.00 98.62 100 ILE A N 1
ATOM 780 C CA . ILE A 1 100 ? 16.655 8.087 -4.117 1.00 98.62 100 ILE A CA 1
ATOM 781 C C . ILE A 1 100 ? 15.713 6.956 -3.704 1.00 98.62 100 ILE A C 1
ATOM 783 O O . ILE A 1 100 ? 15.200 6.996 -2.586 1.00 98.62 100 ILE A O 1
ATOM 787 N N . ALA A 1 101 ? 15.529 5.943 -4.555 1.00 98.69 101 ALA A N 1
ATOM 788 C CA . ALA A 1 101 ? 14.754 4.749 -4.239 1.00 98.69 101 ALA A CA 1
ATOM 789 C C . ALA A 1 101 ? 15.297 4.066 -2.978 1.00 98.69 101 ALA A C 1
ATOM 791 O O . ALA A 1 101 ? 14.552 3.878 -2.018 1.00 98.69 101 ALA A O 1
ATOM 792 N N . ASP A 1 102 ? 16.605 3.791 -2.929 1.00 98.56 102 ASP A N 1
ATOM 793 C CA . ASP A 1 102 ? 17.256 3.139 -1.786 1.00 98.56 102 ASP A CA 1
ATOM 794 C C . ASP A 1 102 ? 17.070 3.951 -0.501 1.00 98.56 102 ASP A C 1
ATOM 796 O O . ASP A 1 102 ? 16.606 3.437 0.518 1.00 98.56 102 ASP A O 1
ATOM 800 N N . ARG A 1 103 ? 17.318 5.265 -0.569 1.00 98.69 103 ARG A N 1
ATOM 801 C CA . ARG A 1 103 ? 17.121 6.177 0.563 1.00 98.69 103 ARG A CA 1
ATOM 802 C C . ARG A 1 103 ? 15.666 6.209 1.035 1.00 98.69 103 ARG A C 1
ATOM 804 O O . ARG A 1 103 ? 15.422 6.238 2.242 1.00 98.69 103 ARG A O 1
ATOM 811 N N . ARG A 1 104 ? 14.693 6.219 0.119 1.00 98.75 104 ARG A N 1
ATOM 812 C CA . ARG A 1 104 ? 13.264 6.206 0.466 1.00 98.75 104 ARG A CA 1
ATOM 813 C C . ARG A 1 104 ? 12.857 4.876 1.097 1.00 98.75 104 ARG A C 1
ATOM 815 O O . ARG A 1 104 ? 12.119 4.902 2.076 1.00 98.75 104 ARG A O 1
ATOM 822 N N . ILE A 1 105 ? 13.378 3.743 0.627 1.00 98.81 105 ILE A N 1
ATOM 823 C CA . ILE A 1 105 ? 13.148 2.428 1.250 1.00 98.81 105 ILE A CA 1
ATOM 824 C C . ILE A 1 105 ? 13.760 2.382 2.660 1.00 98.81 105 ILE A C 1
ATOM 826 O O . ILE A 1 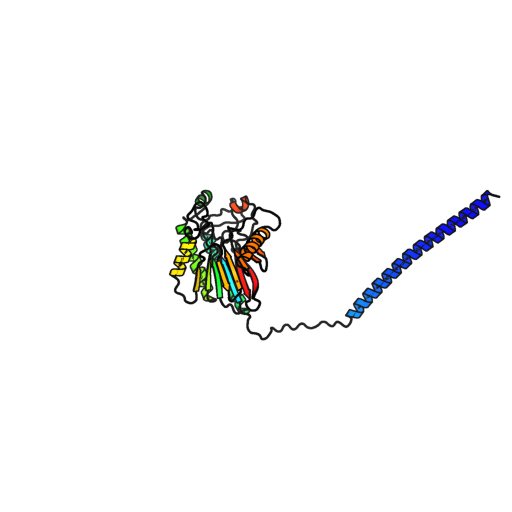105 ? 13.107 1.936 3.602 1.00 98.81 105 ILE A O 1
ATOM 830 N N . GLN A 1 106 ? 14.970 2.914 2.855 1.00 98.50 106 GLN A N 1
ATOM 831 C CA . GLN A 1 106 ? 15.573 3.014 4.190 1.00 98.50 106 GLN A CA 1
ATOM 832 C C . GLN A 1 106 ? 14.723 3.878 5.137 1.00 98.50 106 GLN A C 1
ATOM 834 O O . GLN A 1 106 ? 14.447 3.479 6.270 1.00 98.50 106 GLN A O 1
ATOM 839 N N . GLN A 1 107 ? 14.254 5.043 4.672 1.00 98.56 107 GLN A N 1
ATOM 840 C CA . GLN A 1 107 ? 13.343 5.892 5.447 1.00 98.56 107 GLN A CA 1
ATOM 841 C C . GLN A 1 107 ? 12.015 5.187 5.753 1.00 98.56 107 GLN A C 1
ATOM 843 O O . GLN A 1 107 ? 11.478 5.356 6.849 1.00 98.56 107 GLN A O 1
ATOM 848 N N . LEU A 1 108 ? 11.484 4.414 4.802 1.00 98.81 108 LEU A N 1
ATOM 849 C CA . LEU A 1 108 ? 10.266 3.630 4.970 1.00 98.81 108 LEU A CA 1
ATOM 850 C C . LEU A 1 108 ? 10.422 2.635 6.116 1.00 98.81 108 LEU A C 1
ATOM 852 O O . LEU A 1 108 ? 9.594 2.647 7.022 1.00 98.81 108 LEU A O 1
ATOM 856 N N . VAL A 1 109 ? 11.496 1.841 6.116 1.00 98.69 109 VAL A N 1
ATOM 857 C CA . VAL A 1 109 ? 11.788 0.875 7.185 1.00 98.69 109 VAL A CA 1
ATOM 858 C C . VAL A 1 109 ? 11.889 1.580 8.535 1.00 98.69 109 VAL A C 1
ATOM 860 O O . VAL A 1 109 ? 11.164 1.231 9.461 1.00 98.69 109 VAL A O 1
ATOM 863 N N . GLN A 1 110 ? 12.704 2.634 8.638 1.00 98.50 110 GLN A N 1
ATOM 864 C CA . GLN A 1 110 ? 12.893 3.377 9.891 1.00 98.50 110 GLN A CA 1
ATOM 865 C C . GLN A 1 110 ? 11.574 3.925 10.454 1.00 98.50 110 GLN A C 1
ATOM 867 O O . GLN A 1 110 ? 11.296 3.815 11.650 1.00 98.50 110 GLN A O 1
ATOM 872 N N . ARG A 1 111 ? 10.743 4.525 9.594 1.00 98.62 111 ARG A N 1
ATOM 873 C CA . ARG A 1 111 ? 9.466 5.121 10.006 1.00 98.62 111 ARG A CA 1
ATOM 874 C C . ARG A 1 111 ? 8.417 4.061 10.318 1.00 98.62 111 ARG A C 1
ATOM 876 O O . ARG A 1 111 ? 7.701 4.221 11.302 1.00 98.62 111 ARG A O 1
ATOM 883 N N . ALA A 1 112 ? 8.334 2.996 9.523 1.00 98.69 112 ALA A N 1
ATOM 884 C CA . ALA A 1 112 ? 7.429 1.880 9.777 1.00 98.69 112 ALA A CA 1
ATOM 885 C C . ALA A 1 112 ? 7.747 1.226 11.126 1.00 98.69 112 ALA A C 1
ATOM 887 O O . ALA A 1 112 ? 6.843 1.096 11.951 1.00 98.69 112 ALA A O 1
ATOM 888 N N . SER A 1 113 ? 9.022 0.921 11.394 1.00 98.62 113 SER A N 1
ATOM 889 C CA . SER A 1 113 ? 9.456 0.349 12.672 1.00 98.62 113 SER A CA 1
ATOM 890 C C . SER A 1 113 ? 9.065 1.240 13.847 1.00 98.62 113 SER A C 1
ATOM 892 O O . SER A 1 113 ? 8.384 0.785 14.761 1.00 98.62 113 SER A O 1
ATOM 894 N N . MET A 1 114 ? 9.380 2.538 13.777 1.00 98.38 114 MET A N 1
ATOM 895 C CA . MET A 1 114 ? 9.012 3.508 14.814 1.00 98.38 114 MET A CA 1
ATOM 896 C C . MET A 1 114 ? 7.496 3.560 15.067 1.00 98.38 114 MET A C 1
ATOM 898 O O . MET A 1 114 ? 7.058 3.599 16.217 1.00 98.38 114 MET A O 1
ATOM 902 N N . LEU A 1 115 ? 6.678 3.578 14.009 1.00 98.50 115 LEU A N 1
ATOM 903 C CA . LEU A 1 115 ? 5.221 3.653 14.134 1.00 98.50 115 LEU A CA 1
ATOM 904 C C . LEU A 1 115 ? 4.627 2.371 14.731 1.00 98.50 115 LEU A C 1
ATOM 906 O O . LEU A 1 115 ? 3.742 2.452 15.584 1.00 98.50 115 LEU A O 1
ATOM 910 N N . ILE A 1 116 ? 5.113 1.200 14.314 1.00 98.38 116 ILE A N 1
ATOM 911 C CA . ILE A 1 116 ? 4.634 -0.090 14.824 1.00 98.38 116 ILE A CA 1
ATOM 912 C C . ILE A 1 116 ? 5.084 -0.292 16.275 1.00 98.38 116 ILE A C 1
ATOM 914 O O . ILE A 1 116 ? 4.286 -0.711 17.113 1.00 98.38 116 ILE A O 1
ATOM 918 N N . GLU A 1 117 ? 6.327 0.049 16.616 1.00 97.38 117 GLU A N 1
ATOM 919 C CA . GLU A 1 117 ? 6.812 0.005 18.000 1.00 97.38 117 GLU A CA 1
ATOM 920 C C . GLU A 1 117 ? 6.026 0.947 18.910 1.00 97.38 117 GLU A C 1
ATOM 922 O O . GLU A 1 117 ? 5.620 0.552 20.007 1.00 97.38 117 GLU A O 1
ATOM 927 N N . HIS A 1 118 ? 5.723 2.160 18.435 1.00 96.69 118 HIS A N 1
ATOM 928 C CA . HIS A 1 118 ? 4.835 3.066 19.150 1.00 96.69 118 HIS A CA 1
ATOM 929 C C . HIS A 1 118 ? 3.453 2.428 19.381 1.00 96.69 118 HIS A C 1
ATOM 931 O O . HIS A 1 118 ? 2.907 2.495 20.486 1.00 96.69 118 HIS A O 1
ATOM 937 N N . GLU A 1 119 ? 2.901 1.752 18.369 1.00 96.44 119 GLU A N 1
ATOM 938 C CA . GLU A 1 119 ? 1.612 1.068 18.477 1.00 96.44 119 GLU A CA 1
ATOM 939 C C . GLU A 1 119 ? 1.622 -0.070 19.506 1.00 96.44 119 GLU A C 1
ATOM 941 O O . GLU A 1 119 ? 0.651 -0.223 20.252 1.00 96.44 119 GLU A O 1
ATOM 946 N N . LYS A 1 120 ? 2.738 -0.800 19.648 1.00 95.00 120 LYS A N 1
ATOM 947 C CA . LYS A 1 120 ? 2.901 -1.863 20.660 1.00 95.00 120 LYS A CA 1
ATOM 948 C C . LYS A 1 120 ? 2.764 -1.360 22.099 1.00 95.00 120 LYS A C 1
ATOM 950 O O . LYS A 1 120 ? 2.518 -2.153 23.014 1.00 95.00 120 LYS A O 1
ATOM 955 N N . HIS A 1 121 ? 2.898 -0.058 22.363 1.00 92.62 121 HIS A N 1
ATOM 956 C CA . HIS A 1 121 ? 2.588 0.492 23.687 1.00 92.62 121 HIS A CA 1
ATOM 957 C C . HIS A 1 121 ? 1.083 0.506 23.986 1.00 92.62 121 HIS A C 1
ATOM 959 O O . HIS A 1 121 ? 0.703 0.451 25.159 1.00 92.62 121 HIS A O 1
ATOM 965 N N . LEU A 1 122 ? 0.241 0.546 22.952 1.00 89.81 122 LEU A N 1
ATOM 966 C CA . LEU A 1 122 ? -1.215 0.623 23.047 1.00 89.81 122 LEU A CA 1
ATOM 967 C C . LEU A 1 122 ? -1.889 -0.738 22.844 1.00 89.81 122 LEU A C 1
ATOM 969 O O . LEU A 1 122 ? -2.851 -1.029 23.549 1.00 89.81 122 LEU A O 1
ATOM 973 N N . THR A 1 123 ? -1.374 -1.565 21.933 1.00 93.50 123 THR A N 1
ATOM 974 C CA . THR A 1 123 ? -1.976 -2.843 21.514 1.00 93.50 123 THR A CA 1
ATOM 975 C C . THR A 1 123 ? -0.968 -3.999 21.589 1.00 93.50 123 THR A C 1
ATOM 977 O O . THR A 1 123 ? 0.248 -3.791 21.616 1.00 93.50 123 THR A O 1
ATOM 980 N N . GLY A 1 124 ? -1.463 -5.234 21.659 1.00 94.62 124 GLY A N 1
ATOM 981 C CA . GLY A 1 124 ? -0.683 -6.447 21.422 1.00 94.62 124 GLY A CA 1
ATOM 982 C C . GLY A 1 124 ? -0.626 -6.744 19.924 1.00 94.62 124 GLY A C 1
ATOM 983 O O . GLY A 1 124 ? -1.569 -7.301 19.371 1.00 94.62 124 GLY A O 1
ATOM 984 N N . ILE A 1 125 ? 0.453 -6.347 19.242 1.00 97.06 125 ILE A N 1
ATOM 985 C CA . ILE A 1 125 ? 0.628 -6.649 17.811 1.00 97.06 125 ILE A CA 1
ATOM 986 C C . ILE A 1 125 ? 0.983 -8.134 17.650 1.00 97.06 125 ILE A C 1
ATOM 988 O O . ILE A 1 125 ? 2.117 -8.529 17.923 1.00 97.06 125 ILE A O 1
ATOM 992 N N . ARG A 1 126 ? 0.019 -8.947 17.195 1.00 96.62 126 ARG A N 1
ATOM 993 C CA . ARG A 1 126 ? 0.177 -10.400 16.976 1.00 96.62 126 ARG A CA 1
ATOM 994 C C . ARG A 1 126 ? 1.138 -10.724 15.845 1.00 96.62 126 ARG A C 1
ATOM 996 O O . ARG A 1 126 ? 1.909 -11.674 15.934 1.00 96.62 126 ARG A O 1
ATOM 1003 N N . ARG A 1 127 ? 1.017 -9.965 14.757 1.00 98.38 127 ARG A N 1
ATOM 1004 C CA . ARG A 1 127 ? 1.792 -10.130 13.530 1.00 98.38 127 ARG A CA 1
ATOM 1005 C C . ARG A 1 127 ? 1.856 -8.824 12.747 1.00 98.38 127 ARG A C 1
ATOM 1007 O O . ARG A 1 127 ? 1.010 -7.941 12.931 1.00 98.38 127 ARG A O 1
ATOM 1014 N N . ILE A 1 128 ? 2.832 -8.746 11.855 1.00 98.88 128 ILE A N 1
ATOM 1015 C CA . ILE A 1 128 ? 2.942 -7.717 10.825 1.00 98.88 128 ILE A CA 1
ATOM 1016 C C . ILE A 1 128 ? 2.703 -8.386 9.473 1.00 98.88 128 ILE A C 1
ATOM 1018 O O . ILE A 1 128 ? 3.344 -9.376 9.142 1.00 98.88 128 ILE A O 1
ATOM 1022 N N . VAL A 1 129 ? 1.784 -7.855 8.678 1.00 98.94 129 VAL A N 1
ATOM 1023 C CA . VAL A 1 129 ? 1.625 -8.258 7.284 1.00 98.94 129 VAL A CA 1
ATOM 1024 C C . VAL A 1 129 ? 2.479 -7.335 6.428 1.00 98.94 129 VAL A C 1
ATOM 1026 O O . VAL A 1 129 ? 2.260 -6.125 6.424 1.00 98.94 129 VAL A O 1
ATOM 1029 N N . VAL A 1 130 ? 3.437 -7.894 5.698 1.00 98.94 130 VAL A N 1
ATOM 1030 C CA . VAL A 1 130 ? 4.150 -7.184 4.633 1.00 98.94 130 VAL A CA 1
ATOM 1031 C C . VAL A 1 130 ? 3.393 -7.458 3.339 1.00 98.94 130 VAL A C 1
ATOM 1033 O O . VAL A 1 130 ? 3.515 -8.531 2.751 1.00 98.94 130 VAL A O 1
ATOM 1036 N N . ALA A 1 131 ? 2.545 -6.513 2.938 1.00 98.88 131 ALA A N 1
ATOM 1037 C CA . ALA A 1 131 ? 1.703 -6.630 1.755 1.00 98.88 131 ALA A CA 1
ATOM 1038 C C . ALA A 1 131 ? 2.436 -6.053 0.536 1.00 98.88 131 ALA A C 1
ATOM 1040 O O . ALA A 1 131 ? 2.397 -4.848 0.303 1.00 98.88 131 ALA A O 1
ATOM 1041 N N . ALA A 1 132 ? 3.119 -6.911 -0.220 1.00 98.81 132 ALA A N 1
ATOM 1042 C CA . ALA A 1 132 ? 3.850 -6.572 -1.438 1.00 98.81 132 ALA A CA 1
ATOM 1043 C C . ALA A 1 132 ? 2.914 -6.635 -2.654 1.00 98.81 132 ALA A C 1
ATOM 1045 O O . ALA A 1 132 ? 2.702 -7.702 -3.224 1.00 98.81 132 ALA A O 1
ATOM 1046 N N . LEU A 1 133 ? 2.308 -5.507 -3.020 1.00 98.75 133 LEU A N 1
ATOM 1047 C CA . LEU A 1 133 ? 1.205 -5.453 -3.985 1.00 98.75 133 LEU A CA 1
ATOM 1048 C C . LEU A 1 133 ? 1.641 -5.196 -5.435 1.00 98.75 133 LEU A C 1
ATOM 1050 O O . LEU A 1 133 ? 0.776 -4.919 -6.262 1.00 98.75 133 LEU A O 1
ATOM 1054 N N . GLY A 1 134 ? 2.935 -5.282 -5.747 1.00 97.56 134 GLY A N 1
ATOM 1055 C CA . GLY A 1 134 ? 3.455 -5.212 -7.114 1.00 97.56 134 GLY A CA 1
ATOM 1056 C C . GLY A 1 134 ? 3.873 -3.820 -7.596 1.00 97.56 134 GLY A C 1
ATOM 1057 O O . GLY A 1 134 ? 3.749 -2.828 -6.872 1.00 97.56 134 GLY A O 1
ATOM 1058 N N . ASP A 1 135 ? 4.384 -3.780 -8.827 1.00 98.62 135 ASP A N 1
ATOM 1059 C CA . ASP A 1 135 ? 5.031 -2.622 -9.469 1.00 98.62 135 ASP A CA 1
ATOM 1060 C C . ASP A 1 135 ? 6.259 -2.117 -8.691 1.00 98.62 135 ASP A C 1
ATOM 1062 O O . ASP A 1 135 ? 6.543 -0.924 -8.556 1.00 98.62 135 ASP A O 1
ATOM 1066 N N . PHE A 1 136 ? 7.052 -3.052 -8.172 1.00 98.75 136 PHE A N 1
ATOM 1067 C CA . PHE A 1 136 ? 8.384 -2.759 -7.661 1.00 98.75 136 PHE A CA 1
ATOM 1068 C C . PHE A 1 136 ? 9.365 -2.368 -8.762 1.00 98.75 136 PHE A C 1
ATOM 1070 O O . PHE A 1 136 ? 10.326 -1.651 -8.487 1.00 98.75 136 PHE A O 1
ATOM 1077 N N . ILE A 1 137 ? 9.107 -2.800 -9.994 1.00 98.56 137 ILE A N 1
ATOM 1078 C CA . ILE A 1 137 ? 9.862 -2.407 -11.182 1.00 98.56 137 ILE A CA 1
ATOM 1079 C C . ILE A 1 137 ? 8.943 -1.700 -12.176 1.00 98.56 137 ILE A C 1
ATOM 1081 O O . ILE A 1 137 ? 7.759 -2.019 -12.259 1.00 98.56 137 ILE A O 1
ATOM 1085 N N . THR A 1 138 ? 9.503 -0.798 -12.974 1.00 98.06 138 THR A N 1
ATOM 1086 C CA . THR A 1 138 ? 8.823 -0.189 -14.129 1.00 98.06 138 THR A CA 1
ATOM 1087 C C . THR A 1 138 ? 8.779 -1.131 -15.325 1.00 98.06 138 THR A C 1
ATOM 1089 O O . THR A 1 138 ? 7.790 -1.156 -16.066 1.00 98.06 138 THR A O 1
ATOM 1092 N N . GLY A 1 139 ? 9.831 -1.926 -15.504 1.00 95.94 139 GLY A N 1
ATOM 1093 C CA . GLY A 1 139 ? 9.953 -2.871 -16.600 1.00 95.94 139 GLY A CA 1
ATOM 1094 C C . GLY A 1 139 ? 10.060 -2.199 -17.974 1.00 95.94 139 GLY A C 1
ATOM 1095 O O . GLY A 1 139 ? 10.088 -0.984 -18.128 1.00 95.94 139 GLY A O 1
ATOM 1096 N N . HIS A 1 140 ? 10.121 -3.027 -19.014 1.00 95.25 140 HIS A N 1
ATOM 1097 C CA . HIS A 1 140 ? 10.274 -2.595 -20.410 1.00 95.25 140 HIS A CA 1
ATOM 1098 C C . HIS A 1 140 ? 8.986 -2.859 -21.203 1.00 95.25 140 HIS A C 1
ATOM 1100 O O . HIS A 1 140 ? 8.995 -3.476 -22.270 1.00 95.25 140 HIS A O 1
ATOM 1106 N N . ILE A 1 141 ? 7.842 -2.480 -20.631 1.00 95.12 141 ILE A N 1
ATOM 1107 C CA . ILE A 1 141 ? 6.525 -2.808 -21.199 1.00 95.12 141 ILE A CA 1
A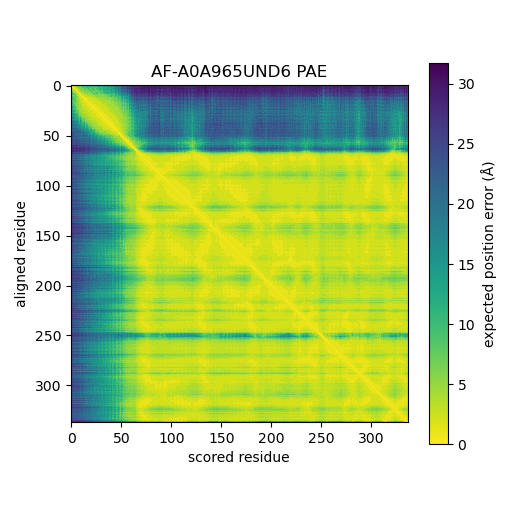TOM 1108 C C . ILE A 1 141 ? 6.071 -1.824 -22.291 1.00 95.12 141 ILE A C 1
ATOM 1110 O O . ILE A 1 141 ? 5.181 -2.152 -23.083 1.00 95.12 141 ILE A O 1
ATOM 1114 N N . HIS A 1 142 ? 6.696 -0.646 -22.341 1.00 92.56 142 HIS A N 1
ATOM 1115 C CA . HIS A 1 142 ? 6.488 0.416 -23.321 1.00 92.56 142 HIS A CA 1
ATOM 1116 C C . HIS A 1 142 ? 7.838 1.040 -23.702 1.00 92.56 142 HIS A C 1
ATOM 1118 O O . HIS A 1 142 ? 8.754 1.053 -22.883 1.00 92.56 142 HIS A O 1
ATOM 1124 N N . ASP A 1 143 ? 7.960 1.529 -24.939 1.00 93.69 143 ASP A N 1
ATOM 1125 C CA . ASP A 1 143 ? 9.229 2.046 -25.472 1.00 93.69 143 ASP A CA 1
ATOM 1126 C C . ASP A 1 143 ? 9.703 3.299 -24.711 1.00 93.69 143 ASP A C 1
ATOM 1128 O O . ASP A 1 143 ? 10.894 3.450 -24.469 1.00 93.69 143 ASP A O 1
ATOM 1132 N N . ASP A 1 144 ? 8.773 4.146 -24.255 1.00 92.38 144 ASP A N 1
ATOM 1133 C CA . ASP A 1 144 ? 9.075 5.322 -23.428 1.00 92.38 144 ASP A CA 1
ATOM 1134 C C . ASP A 1 144 ? 9.664 4.946 -22.063 1.00 92.38 144 ASP A C 1
ATOM 1136 O O . ASP A 1 144 ? 10.556 5.630 -21.572 1.00 92.38 144 ASP A O 1
ATOM 1140 N N . LEU A 1 145 ? 9.213 3.835 -21.474 1.00 94.38 145 LEU A N 1
ATOM 1141 C CA . LEU A 1 145 ? 9.774 3.319 -20.227 1.00 94.38 145 LEU A CA 1
ATOM 1142 C C . LEU A 1 145 ? 11.208 2.823 -20.425 1.00 94.38 145 LEU A C 1
ATOM 1144 O O . LEU A 1 145 ? 12.067 3.128 -19.606 1.00 94.38 145 LEU A O 1
ATOM 1148 N N . VAL A 1 146 ? 11.501 2.143 -21.540 1.00 94.38 146 VAL A N 1
ATOM 1149 C CA . VAL A 1 146 ? 12.868 1.681 -21.857 1.00 94.38 146 VAL A CA 1
ATOM 1150 C C . VAL A 1 146 ? 13.867 2.843 -21.876 1.00 94.38 146 VAL A C 1
ATOM 1152 O O . VAL A 1 146 ? 15.014 2.670 -21.469 1.00 94.38 146 VAL A O 1
ATOM 1155 N N . GLU A 1 147 ? 13.444 4.028 -22.324 1.00 94.75 147 GLU A N 1
ATOM 1156 C CA . GLU A 1 147 ? 14.298 5.221 -22.397 1.00 94.75 147 GLU A CA 1
ATOM 1157 C C . GLU A 1 147 ? 14.624 5.840 -21.030 1.00 94.75 147 GLU A C 1
ATOM 1159 O O . GLU A 1 147 ? 15.608 6.573 -20.921 1.00 94.75 147 GLU A O 1
ATOM 1164 N N . VAL A 1 148 ? 13.819 5.571 -19.998 1.00 95.75 148 VAL A N 1
ATOM 1165 C CA . VAL A 1 148 ? 13.958 6.197 -18.670 1.00 95.75 148 VAL A CA 1
ATOM 1166 C C . VAL A 1 148 ? 14.385 5.225 -17.572 1.00 95.75 148 VAL A C 1
ATOM 1168 O O . VAL A 1 148 ? 14.724 5.656 -16.474 1.00 95.75 148 VAL A O 1
ATOM 1171 N N . THR A 1 149 ? 14.389 3.917 -17.826 1.00 97.00 149 THR A N 1
ATOM 1172 C CA . THR A 1 149 ? 14.829 2.915 -16.846 1.00 97.00 149 THR A CA 1
ATOM 1173 C C . THR A 1 149 ? 16.355 2.782 -16.788 1.00 97.00 149 THR A C 1
ATOM 1175 O O . THR A 1 149 ? 17.013 2.526 -17.794 1.00 97.00 149 THR A O 1
ATOM 1178 N N . GLN A 1 150 ? 16.920 2.865 -15.583 1.00 97.56 150 GLN A N 1
ATOM 1179 C CA . GLN A 1 150 ? 18.357 2.746 -15.293 1.00 97.56 150 GLN A CA 1
ATOM 1180 C C . GLN A 1 150 ? 18.863 1.290 -15.289 1.00 97.56 150 GLN A C 1
ATOM 1182 O O . GLN A 1 150 ? 20.068 1.046 -15.357 1.00 97.56 150 GLN A O 1
ATOM 1187 N N . LEU A 1 151 ? 17.961 0.307 -15.182 1.00 97.81 151 LEU A N 1
ATOM 1188 C CA . LEU A 1 151 ? 18.272 -1.123 -15.131 1.00 97.81 151 LEU A CA 1
ATOM 1189 C C . LEU A 1 151 ? 17.330 -1.910 -16.038 1.00 97.81 151 LEU A C 1
ATOM 1191 O O . LEU A 1 151 ? 16.146 -1.612 -16.128 1.00 97.81 151 LEU A O 1
ATOM 1195 N N . ALA A 1 152 ? 17.834 -2.996 -16.624 1.00 97.50 152 ALA A N 1
ATOM 1196 C CA . ALA A 1 152 ? 16.975 -3.972 -17.286 1.00 97.50 152 ALA A CA 1
ATOM 1197 C C . ALA A 1 152 ? 16.076 -4.712 -16.263 1.00 97.50 152 ALA A C 1
ATOM 1199 O O . ALA A 1 152 ? 16.500 -4.896 -15.115 1.00 97.50 152 ALA A O 1
ATOM 1200 N N . PRO A 1 153 ? 14.908 -5.257 -16.664 1.00 97.44 153 PRO A N 1
ATOM 1201 C CA . PRO A 1 153 ? 13.889 -5.750 -15.732 1.00 97.44 153 PRO A CA 1
ATOM 1202 C C . PRO A 1 153 ? 14.389 -6.808 -14.745 1.00 97.44 153 PRO A C 1
ATOM 1204 O O . PRO A 1 153 ? 14.092 -6.736 -13.558 1.00 97.44 153 PRO A O 1
ATOM 1207 N N . LEU A 1 154 ? 15.213 -7.765 -15.189 1.00 97.81 154 LEU A N 1
ATOM 1208 C CA . LEU A 1 154 ? 15.784 -8.784 -14.296 1.00 97.81 154 LEU A CA 1
ATOM 1209 C C . LEU A 1 154 ? 16.763 -8.193 -13.271 1.00 97.81 154 LEU A C 1
ATOM 1211 O O . LEU A 1 154 ? 16.839 -8.679 -12.144 1.00 97.81 154 LEU A O 1
ATOM 1215 N N . ALA A 1 155 ? 17.525 -7.161 -13.646 1.00 98.44 155 ALA A N 1
ATOM 1216 C CA . ALA A 1 155 ? 18.429 -6.481 -12.724 1.00 98.44 155 ALA A CA 1
ATOM 1217 C C . ALA A 1 155 ? 17.645 -5.637 -11.710 1.00 98.44 155 ALA A C 1
ATOM 1219 O O . ALA A 1 155 ? 17.916 -5.750 -10.517 1.00 98.44 155 ALA A O 1
ATOM 1220 N N . ALA A 1 156 ? 16.634 -4.892 -12.167 1.00 98.62 156 ALA A N 1
ATOM 1221 C CA . ALA A 1 156 ? 15.716 -4.149 -11.305 1.00 98.62 156 ALA A CA 1
ATOM 1222 C C . ALA A 1 156 ? 14.975 -5.077 -10.327 1.00 98.62 156 ALA A C 1
ATOM 1224 O O . ALA A 1 156 ? 14.918 -4.798 -9.134 1.00 98.62 156 ALA A O 1
ATOM 1225 N N . THR A 1 157 ? 14.504 -6.237 -10.801 1.00 98.62 157 THR A N 1
ATOM 1226 C CA . THR A 1 157 ? 13.808 -7.241 -9.974 1.00 98.62 157 THR A CA 1
ATOM 1227 C C . THR A 1 157 ? 14.703 -7.754 -8.850 1.00 98.62 157 THR A C 1
ATOM 1229 O O . THR A 1 157 ? 14.279 -7.808 -7.699 1.00 98.62 157 THR A O 1
ATOM 1232 N N . ARG A 1 158 ? 15.961 -8.110 -9.156 1.00 98.56 158 ARG A N 1
ATOM 1233 C CA . ARG A 1 158 ? 16.925 -8.541 -8.128 1.00 98.56 158 ARG A CA 1
ATOM 1234 C C . ARG A 1 158 ? 17.202 -7.427 -7.124 1.00 98.56 158 ARG A C 1
ATOM 1236 O O . ARG A 1 158 ? 17.180 -7.680 -5.926 1.00 98.56 158 ARG A O 1
ATOM 1243 N N . TRP A 1 159 ? 17.409 -6.206 -7.615 1.00 98.75 159 TRP A N 1
ATOM 1244 C CA . TRP A 1 159 ? 17.666 -5.041 -6.773 1.00 98.75 159 TRP A CA 1
ATOM 1245 C C . TRP A 1 159 ? 16.501 -4.778 -5.810 1.00 98.75 159 TRP A C 1
ATOM 1247 O O . TRP A 1 159 ? 16.711 -4.693 -4.601 1.00 98.75 159 TRP A O 1
ATOM 1257 N N . ALA A 1 160 ? 15.266 -4.736 -6.320 1.00 98.75 160 ALA A N 1
ATOM 1258 C CA . ALA A 1 160 ? 14.063 -4.561 -5.511 1.00 98.75 160 ALA A CA 1
ATOM 1259 C C . ALA A 1 160 ? 13.869 -5.715 -4.516 1.00 98.75 160 ALA A C 1
ATOM 1261 O O . ALA A 1 160 ? 13.531 -5.476 -3.359 1.00 98.75 160 ALA A O 1
ATOM 1262 N N . GLY A 1 161 ? 14.139 -6.953 -4.937 1.00 98.62 161 GLY A N 1
ATOM 1263 C CA . GLY A 1 161 ? 14.050 -8.144 -4.095 1.00 98.62 161 GLY A CA 1
ATOM 1264 C C . GLY A 1 161 ? 14.986 -8.125 -2.890 1.00 98.62 161 GLY A C 1
ATOM 1265 O O . GLY A 1 161 ? 14.553 -8.440 -1.783 1.00 98.62 161 GLY A O 1
ATOM 1266 N N . GLU A 1 162 ? 16.235 -7.686 -3.066 1.00 98.56 162 GLU A N 1
ATOM 1267 C CA . GLU A 1 162 ? 17.172 -7.497 -1.947 1.00 98.56 162 GLU A CA 1
ATOM 1268 C C . GLU A 1 162 ? 16.621 -6.501 -0.916 1.00 98.56 162 GLU A C 1
ATOM 1270 O O . GLU A 1 162 ? 16.685 -6.740 0.291 1.00 98.56 162 GLU A O 1
ATOM 1275 N N . ARG A 1 163 ? 16.020 -5.400 -1.384 1.00 98.75 163 ARG A N 1
ATOM 1276 C CA . ARG A 1 163 ? 15.437 -4.374 -0.508 1.00 98.75 163 ARG A CA 1
ATOM 1277 C C . ARG A 1 163 ? 14.162 -4.858 0.174 1.00 98.75 163 ARG A C 1
ATOM 1279 O O . ARG A 1 163 ? 13.983 -4.597 1.360 1.00 98.75 163 ARG A O 1
ATOM 1286 N N . LEU A 1 164 ? 13.302 -5.590 -0.534 1.00 98.88 164 LEU A N 1
ATOM 1287 C CA . LEU A 1 164 ? 12.128 -6.235 0.053 1.00 98.88 164 LEU A CA 1
ATOM 1288 C C . LEU A 1 164 ? 12.537 -7.223 1.155 1.00 98.88 164 LEU A C 1
ATOM 1290 O O . LEU A 1 164 ? 11.917 -7.232 2.216 1.00 98.88 164 LEU A O 1
ATOM 1294 N N . GLY A 1 165 ? 13.612 -7.988 0.939 1.00 98.75 165 GLY A N 1
ATOM 1295 C CA . GLY A 1 165 ? 14.232 -8.829 1.9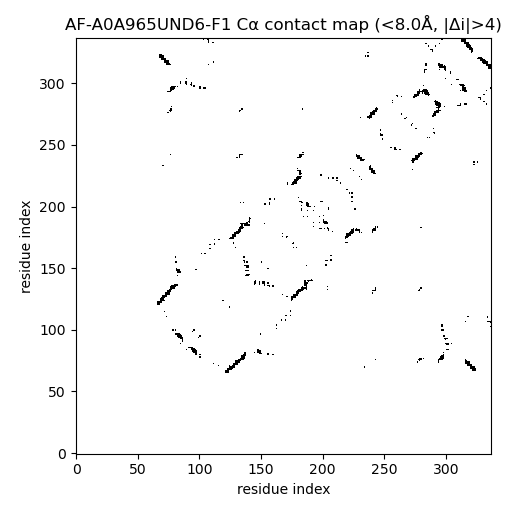65 1.00 98.75 165 GLY A CA 1
ATOM 1296 C C . GLY A 1 165 ? 14.606 -8.028 3.212 1.00 98.75 165 GLY A C 1
ATOM 1297 O O . GLY A 1 165 ? 14.172 -8.378 4.305 1.00 98.75 165 GLY A O 1
ATOM 1298 N N . GLY A 1 166 ? 15.288 -6.891 3.043 1.00 98.62 166 GLY A N 1
ATOM 1299 C CA . GLY A 1 166 ? 15.630 -5.990 4.149 1.00 98.62 166 GLY A CA 1
ATOM 1300 C C . GLY A 1 166 ? 14.416 -5.408 4.891 1.00 98.62 166 GLY A C 1
ATOM 1301 O O . GLY A 1 166 ? 14.454 -5.249 6.111 1.00 98.62 166 GLY A O 1
ATOM 1302 N N . VAL A 1 167 ? 13.307 -5.131 4.192 1.00 98.88 167 VAL A N 1
ATOM 1303 C CA . VAL A 1 167 ? 12.048 -4.725 4.843 1.00 98.88 167 VAL A CA 1
ATOM 1304 C C . VAL A 1 167 ? 11.495 -5.864 5.700 1.00 98.88 167 VAL A C 1
ATOM 1306 O O . VAL A 1 167 ? 11.131 -5.639 6.853 1.00 98.88 167 VAL A O 1
ATOM 1309 N N . ILE A 1 168 ? 11.449 -7.087 5.163 1.00 98.88 168 ILE A N 1
ATOM 1310 C CA . ILE A 1 168 ? 10.977 -8.273 5.892 1.00 98.88 168 ILE A CA 1
ATOM 1311 C C . ILE A 1 168 ? 11.858 -8.525 7.121 1.00 98.88 168 ILE A C 1
ATOM 1313 O O . ILE A 1 168 ? 11.318 -8.756 8.203 1.00 98.88 168 ILE A O 1
ATOM 1317 N N . ASP A 1 169 ? 13.183 -8.419 6.971 1.00 98.62 169 ASP A N 1
ATOM 1318 C CA . ASP A 1 169 ? 14.169 -8.562 8.047 1.00 98.62 169 ASP A CA 1
ATOM 1319 C C . ASP A 1 169 ? 13.882 -7.600 9.202 1.00 98.62 169 ASP A C 1
ATOM 1321 O O . ASP A 1 169 ? 13.790 -8.039 10.345 1.00 98.62 169 ASP A O 1
ATOM 1325 N N . ALA A 1 170 ? 13.661 -6.318 8.911 1.00 98.69 170 ALA A N 1
ATOM 1326 C CA . ALA A 1 170 ? 13.362 -5.322 9.936 1.00 98.69 170 ALA A CA 1
ATOM 1327 C C . ALA A 1 170 ? 11.989 -5.540 10.597 1.00 98.69 170 ALA A C 1
ATOM 1329 O O . ALA A 1 170 ? 11.834 -5.347 11.801 1.00 98.69 170 ALA A O 1
ATOM 1330 N N . MET A 1 171 ? 10.968 -5.945 9.834 1.00 98.81 171 MET A N 1
ATOM 1331 C CA . MET A 1 171 ? 9.633 -6.174 10.400 1.00 98.81 171 MET A CA 1
ATOM 1332 C C . MET A 1 171 ? 9.604 -7.399 11.324 1.00 98.81 171 MET A C 1
ATOM 1334 O O . MET A 1 171 ? 8.954 -7.350 12.370 1.00 98.81 171 MET A O 1
ATOM 1338 N N . GLN A 1 172 ? 10.337 -8.471 10.998 1.00 98.25 172 GLN A N 1
ATOM 1339 C CA . GLN A 1 172 ? 10.360 -9.676 11.837 1.00 98.25 172 GLN A CA 1
ATOM 1340 C C . GLN A 1 172 ? 11.052 -9.475 13.193 1.00 98.25 172 GLN A C 1
ATOM 1342 O O . GLN A 1 172 ? 10.780 -10.229 14.128 1.00 98.25 172 GLN A O 1
ATOM 1347 N N . GLU A 1 173 ? 11.915 -8.462 13.328 1.00 98.00 173 GLU A N 1
ATOM 1348 C CA . GLU A 1 173 ? 12.511 -8.083 14.616 1.00 98.00 173 GLU A CA 1
ATOM 1349 C C . GLU A 1 173 ? 11.454 -7.532 15.589 1.00 98.00 173 GLU A C 1
ATOM 1351 O O . GLU A 1 173 ? 11.622 -7.597 16.808 1.00 98.00 173 GLU A O 1
ATOM 1356 N N . ILE A 1 174 ? 10.330 -7.031 15.066 1.00 98.31 174 ILE A N 1
ATOM 1357 C CA . ILE A 1 174 ? 9.269 -6.398 15.852 1.00 98.31 174 ILE A CA 1
ATOM 1358 C C . ILE A 1 174 ? 8.180 -7.406 16.244 1.00 98.31 174 ILE A C 1
ATOM 1360 O O . ILE A 1 174 ? 7.736 -7.406 17.401 1.00 98.31 174 ILE A O 1
ATOM 1364 N N . ALA A 1 175 ? 7.709 -8.218 15.296 1.00 98.25 175 ALA A N 1
ATOM 1365 C CA . ALA A 1 175 ? 6.678 -9.244 15.485 1.00 98.25 175 ALA A CA 1
ATOM 1366 C C . ALA A 1 175 ? 6.742 -10.286 14.348 1.00 98.25 175 ALA A C 1
ATOM 1368 O O . ALA A 1 175 ? 7.299 -9.978 13.297 1.00 98.25 175 ALA A O 1
ATOM 1369 N N . PRO A 1 176 ? 6.147 -11.487 14.499 1.00 98.69 176 PRO A N 1
ATOM 1370 C CA . PRO A 1 176 ? 6.039 -12.449 13.400 1.00 98.69 176 PRO A CA 1
ATOM 1371 C C . PRO A 1 176 ? 5.454 -11.815 12.130 1.00 98.69 176 PRO A C 1
ATOM 1373 O O . PRO A 1 176 ? 4.513 -11.022 12.209 1.00 98.69 176 PRO A O 1
ATOM 1376 N N . VAL A 1 177 ? 6.004 -12.163 10.969 1.00 98.94 177 VAL A N 1
ATOM 1377 C CA . VAL A 1 177 ? 5.656 -11.570 9.676 1.00 98.94 177 VAL A CA 1
ATOM 1378 C C . VAL A 1 177 ? 4.874 -12.553 8.816 1.00 98.94 177 VAL A C 1
ATOM 1380 O O . VAL A 1 177 ? 5.275 -13.701 8.652 1.00 98.94 177 VAL A O 1
ATOM 1383 N N . LEU A 1 178 ? 3.792 -12.070 8.212 1.00 98.94 178 LEU A N 1
ATOM 1384 C CA . LEU A 1 178 ? 3.147 -12.701 7.065 1.00 98.94 178 LEU A CA 1
ATOM 1385 C C . LEU A 1 178 ? 3.437 -11.858 5.822 1.00 98.94 178 LEU A C 1
ATOM 1387 O O . LEU A 1 178 ? 3.020 -10.705 5.744 1.00 98.94 178 LEU A O 1
ATOM 1391 N N . VAL A 1 179 ? 4.131 -12.416 4.841 1.00 98.94 179 VAL A N 1
ATOM 1392 C CA . VAL A 1 179 ? 4.356 -11.771 3.548 1.00 98.94 179 VAL A CA 1
ATOM 1393 C C . VAL A 1 179 ? 3.224 -12.170 2.615 1.00 98.94 179 VAL A C 1
ATOM 1395 O O . VAL A 1 179 ? 3.074 -13.346 2.294 1.00 98.94 179 VAL A O 1
ATOM 1398 N N . ALA A 1 180 ? 2.422 -11.206 2.176 1.00 98.81 180 ALA A N 1
ATOM 1399 C CA . ALA A 1 180 ? 1.340 -11.438 1.227 1.00 98.81 180 ALA A CA 1
ATOM 1400 C C . ALA A 1 180 ? 1.624 -10.683 -0.068 1.00 98.81 180 ALA A C 1
ATOM 1402 O O . ALA A 1 180 ? 1.909 -9.485 -0.026 1.00 98.81 180 ALA A O 1
ATOM 1403 N N . THR A 1 181 ? 1.561 -11.372 -1.209 1.00 98.69 181 THR A N 1
ATOM 1404 C CA . THR A 1 181 ? 2.032 -10.801 -2.479 1.00 98.69 181 THR A CA 1
ATOM 1405 C C . THR A 1 181 ? 0.940 -10.690 -3.539 1.00 98.69 181 THR A C 1
ATOM 1407 O O . THR A 1 181 ? -0.020 -11.465 -3.547 1.00 98.69 181 THR A O 1
ATOM 1410 N N . CYS A 1 182 ? 1.090 -9.722 -4.440 1.00 97.75 182 CYS A N 1
ATOM 1411 C CA . CYS A 1 182 ? 0.381 -9.605 -5.713 1.00 97.75 182 CYS A CA 1
ATOM 1412 C C . CYS A 1 182 ? 1.382 -9.135 -6.775 1.00 97.75 182 CYS A C 1
ATOM 1414 O O . CYS A 1 182 ? 2.231 -8.301 -6.474 1.00 97.75 182 CYS A O 1
ATOM 1416 N N . SER A 1 183 ? 1.271 -9.631 -8.006 1.00 94.75 183 SER A N 1
ATOM 1417 C CA . SER A 1 183 ? 2.019 -9.056 -9.130 1.00 94.75 183 SER A CA 1
ATOM 1418 C C . SER A 1 183 ? 1.398 -7.735 -9.561 1.00 94.75 183 SER A C 1
ATOM 1420 O O . SER A 1 183 ? 0.170 -7.616 -9.622 1.00 94.75 183 SER A O 1
ATOM 1422 N N . GLY A 1 184 ? 2.244 -6.773 -9.911 1.00 95.69 184 GLY A N 1
ATOM 1423 C CA . GLY A 1 184 ? 1.809 -5.553 -10.568 1.00 95.69 184 GLY A CA 1
ATOM 1424 C C . GLY A 1 184 ? 1.738 -5.708 -12.084 1.00 95.69 184 GLY A C 1
ATOM 1425 O O . GLY A 1 184 ? 2.150 -6.726 -12.654 1.00 95.69 184 GLY A O 1
ATOM 1426 N N . ASN A 1 185 ? 1.193 -4.704 -12.773 1.00 96.19 185 ASN A N 1
ATOM 1427 C CA . ASN A 1 185 ? 1.114 -4.754 -14.230 1.00 96.19 185 ASN A CA 1
ATOM 1428 C C . ASN A 1 185 ? 2.449 -4.430 -14.914 1.00 96.19 185 ASN A C 1
ATOM 1430 O O . ASN A 1 185 ? 2.624 -4.828 -16.067 1.00 96.19 185 ASN A O 1
ATOM 1434 N N . HIS A 1 186 ? 3.378 -3.730 -14.266 1.00 97.56 186 HIS A N 1
ATOM 1435 C CA . HIS A 1 186 ? 4.695 -3.384 -14.810 1.00 97.56 186 HIS A CA 1
ATOM 1436 C C . HIS A 1 186 ? 5.712 -4.520 -14.708 1.00 97.56 186 HIS A C 1
ATOM 1438 O O . HIS A 1 186 ? 6.556 -4.668 -15.593 1.00 97.56 186 HIS A O 1
ATOM 1444 N N . GLY A 1 187 ? 5.561 -5.403 -13.718 1.00 93.94 187 GLY A N 1
ATOM 1445 C CA . GLY A 1 187 ? 6.407 -6.582 -13.520 1.00 93.94 187 GLY A CA 1
ATOM 1446 C C . GLY A 1 187 ? 6.350 -7.636 -14.634 1.00 93.94 187 GLY A C 1
ATOM 1447 O O . GLY A 1 187 ? 7.006 -8.671 -14.528 1.00 93.94 187 GLY A O 1
ATOM 1448 N N . ARG A 1 188 ? 5.573 -7.424 -15.702 1.00 95.81 188 ARG A N 1
ATOM 1449 C CA . ARG A 1 188 ? 5.331 -8.419 -16.756 1.00 95.81 188 ARG A CA 1
ATOM 1450 C C . ARG A 1 188 ? 6.445 -8.490 -17.808 1.00 95.81 188 ARG A C 1
ATOM 1452 O O . ARG A 1 188 ? 7.015 -7.483 -18.220 1.00 95.81 188 ARG A O 1
ATOM 1459 N N . SER A 1 189 ? 6.659 -9.682 -18.359 1.00 95.50 189 SER A N 1
ATOM 1460 C CA . SER A 1 189 ? 7.559 -9.938 -19.491 1.00 95.50 189 SER A CA 1
ATOM 1461 C C . SER A 1 189 ? 6.885 -9.769 -20.862 1.00 95.50 189 SER A C 1
ATOM 1463 O O . SER A 1 189 ? 7.517 -9.969 -21.899 1.00 95.50 189 SER A O 1
ATOM 1465 N N . THR A 1 190 ? 5.582 -9.480 -20.898 1.00 95.00 190 THR A N 1
ATOM 1466 C CA . THR A 1 190 ? 4.778 -9.398 -22.126 1.00 95.00 190 THR A CA 1
ATOM 1467 C C . THR A 1 190 ? 4.385 -7.960 -22.446 1.00 95.00 190 THR A C 1
ATOM 1469 O O . THR A 1 190 ? 4.090 -7.165 -21.558 1.00 95.00 190 THR A O 1
ATOM 1472 N N . LYS A 1 191 ? 4.274 -7.619 -23.737 1.00 91.00 191 LYS A N 1
ATOM 1473 C CA . LYS A 1 191 ? 3.846 -6.270 -24.155 1.00 91.00 191 LYS A CA 1
ATOM 1474 C C . LYS A 1 191 ? 2.453 -5.903 -23.628 1.00 91.00 191 LYS A C 1
ATOM 1476 O O . LYS A 1 191 ? 2.239 -4.789 -23.158 1.00 91.00 191 LYS A O 1
ATOM 1481 N N . PHE A 1 192 ? 1.522 -6.856 -23.650 1.00 92.31 192 PHE A N 1
ATOM 1482 C CA . PHE A 1 192 ? 0.152 -6.684 -23.161 1.00 92.31 192 PHE A CA 1
ATOM 1483 C C . PHE A 1 192 ? -0.136 -7.595 -21.958 1.00 92.31 192 PHE A C 1
ATOM 1485 O O . PHE A 1 192 ? 0.456 -8.680 -21.883 1.00 92.31 192 PHE A O 1
ATOM 1492 N N . PRO A 1 193 ? -1.048 -7.197 -21.048 1.00 90.69 193 PRO A N 1
ATOM 1493 C CA . PRO A 1 193 ? -1.495 -8.049 -19.948 1.00 90.69 193 PRO A CA 1
ATOM 1494 C C . PRO A 1 193 ? -2.128 -9.357 -20.444 1.00 90.69 193 PRO A C 1
ATOM 1496 O O . PRO A 1 193 ? -2.839 -9.369 -21.452 1.00 90.69 193 PRO A O 1
ATOM 1499 N N . ARG A 1 194 ? -1.904 -10.456 -19.716 1.00 91.12 194 ARG A N 1
ATOM 1500 C CA . ARG A 1 194 ? -2.494 -11.775 -19.995 1.00 91.12 194 ARG A CA 1
ATOM 1501 C C . ARG A 1 194 ? -3.303 -12.239 -18.791 1.00 91.12 194 ARG A C 1
ATOM 1503 O O . ARG A 1 194 ? -2.746 -12.821 -17.880 1.00 91.12 194 ARG A O 1
ATOM 1510 N N . MET A 1 195 ? -4.615 -12.009 -18.802 1.00 89.81 195 MET A N 1
ATOM 1511 C CA . MET A 1 195 ? -5.470 -12.183 -17.614 1.00 89.81 195 MET A CA 1
ATOM 1512 C C . MET A 1 195 ? -5.377 -13.571 -16.958 1.00 89.81 195 MET A C 1
ATOM 1514 O O . MET A 1 195 ? -5.342 -13.662 -15.739 1.00 89.81 195 MET A O 1
ATOM 1518 N N . ALA A 1 196 ? -5.348 -14.648 -17.751 1.00 91.81 196 ALA A N 1
ATOM 1519 C CA . ALA A 1 196 ? -5.344 -16.018 -17.225 1.00 91.81 196 ALA A CA 1
ATOM 1520 C C . ALA A 1 196 ? -3.958 -16.507 -16.768 1.00 91.81 196 ALA A C 1
ATOM 1522 O O . ALA A 1 196 ? -3.879 -17.430 -15.970 1.00 91.81 196 ALA A O 1
ATOM 1523 N N . THR A 1 197 ? -2.885 -15.906 -17.284 1.00 92.81 197 THR A N 1
ATOM 1524 C CA . THR A 1 197 ? -1.492 -16.345 -17.086 1.00 92.81 197 THR A CA 1
ATOM 1525 C C . THR A 1 197 ? -0.618 -15.161 -16.661 1.00 92.81 197 THR A C 1
ATOM 1527 O O . THR A 1 197 ? 0.533 -15.048 -17.077 1.00 92.81 197 THR A O 1
ATOM 1530 N N . GLU A 1 198 ? -1.189 -14.195 -15.936 1.00 93.38 198 GLU A N 1
ATOM 1531 C CA . GLU A 1 198 ? -0.519 -12.932 -15.588 1.00 93.38 198 GLU A CA 1
ATOM 1532 C C . GLU A 1 198 ? 0.729 -13.213 -14.752 1.00 93.38 198 GLU A C 1
ATOM 1534 O O . GLU A 1 198 ? 1.829 -12.776 -15.089 1.00 93.38 198 GLU A O 1
ATOM 1539 N N . ASN A 1 199 ? 0.554 -14.044 -13.727 1.00 95.38 199 ASN A N 1
ATOM 1540 C CA . ASN A 1 199 ? 1.607 -14.466 -12.817 1.00 95.38 199 ASN A CA 1
ATOM 1541 C C . ASN A 1 199 ? 2.678 -15.337 -13.497 1.00 95.38 199 ASN A C 1
ATOM 1543 O O . ASN A 1 199 ? 3.852 -15.203 -13.163 1.00 95.38 199 ASN A O 1
ATOM 1547 N N . ASP A 1 200 ? 2.325 -16.137 -14.509 1.00 95.06 200 ASP A N 1
ATOM 1548 C CA . ASP A 1 200 ? 3.296 -16.936 -15.284 1.00 95.06 200 ASP A CA 1
ATOM 1549 C C . ASP A 1 200 ? 4.272 -16.063 -16.088 1.00 95.06 200 ASP A C 1
ATOM 1551 O O . ASP A 1 200 ? 5.354 -16.503 -16.480 1.00 95.06 200 ASP A O 1
ATOM 1555 N N . HIS A 1 201 ? 3.882 -14.817 -16.354 1.00 95.31 201 HIS A N 1
ATOM 1556 C CA . HIS A 1 201 ? 4.670 -13.842 -17.097 1.00 95.31 201 HIS A CA 1
ATOM 1557 C C . HIS A 1 201 ? 5.144 -12.679 -16.224 1.00 95.31 201 HIS A C 1
ATOM 1559 O O . HIS A 1 201 ? 5.495 -11.635 -16.765 1.00 95.31 201 HIS A O 1
ATOM 1565 N N . SER A 1 202 ? 5.168 -12.839 -14.900 1.00 97.06 202 SER A N 1
ATOM 1566 C CA . SER A 1 202 ? 5.578 -11.800 -13.954 1.00 97.06 202 SER A CA 1
ATOM 1567 C C . SER A 1 202 ? 6.973 -12.079 -13.383 1.00 97.06 202 SER A C 1
ATOM 1569 O O . SER A 1 202 ? 7.218 -13.114 -12.759 1.00 97.06 202 SER A O 1
ATOM 1571 N N . PHE A 1 203 ? 7.897 -11.133 -13.567 1.00 97.94 203 PHE A N 1
ATOM 1572 C CA . PHE A 1 203 ? 9.211 -11.154 -12.921 1.00 97.94 203 PHE A CA 1
ATOM 1573 C C . PHE A 1 203 ? 9.082 -11.072 -11.395 1.00 97.94 203 PHE A C 1
ATOM 1575 O O . PHE A 1 203 ? 9.823 -11.742 -10.677 1.00 97.94 203 PHE A O 1
ATOM 1582 N N . GLU A 1 204 ? 8.109 -10.303 -10.902 1.00 96.69 204 GLU A N 1
ATOM 1583 C CA . GLU A 1 204 ? 7.826 -10.168 -9.473 1.00 96.69 204 GLU A CA 1
ATOM 1584 C C . GLU A 1 204 ? 7.296 -11.473 -8.882 1.00 96.69 204 GLU A C 1
ATOM 1586 O O . GLU A 1 204 ? 7.765 -11.901 -7.832 1.00 96.69 204 GLU A O 1
ATOM 1591 N N . GLN A 1 205 ? 6.403 -12.172 -9.590 1.00 97.81 205 GLN A N 1
ATOM 1592 C CA . GLN A 1 205 ? 5.922 -13.479 -9.146 1.00 97.81 205 GLN A CA 1
ATOM 1593 C C . GLN A 1 205 ? 7.073 -14.473 -9.012 1.00 97.81 205 GLN A C 1
ATOM 1595 O O . GLN A 1 205 ? 7.167 -15.196 -8.018 1.00 97.81 205 GLN A O 1
ATOM 1600 N N . HIS A 1 206 ? 7.973 -14.498 -9.998 1.00 98.12 206 HIS A N 1
ATOM 1601 C CA . HIS A 1 206 ? 9.150 -15.353 -9.937 1.00 98.12 206 HIS A CA 1
ATOM 1602 C C . HIS A 1 206 ? 10.046 -15.005 -8.738 1.00 98.12 206 HIS A C 1
ATOM 1604 O O . HIS A 1 206 ? 10.514 -15.908 -8.037 1.00 98.12 206 HIS A O 1
ATOM 1610 N N . LEU A 1 207 ? 10.242 -13.711 -8.462 1.00 98.44 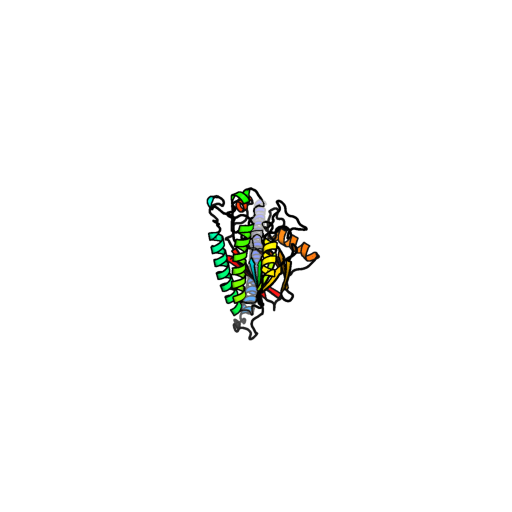207 LEU A N 1
ATOM 1611 C CA . LEU A 1 207 ? 10.958 -13.239 -7.278 1.00 98.44 207 LEU A CA 1
ATOM 1612 C C . LEU A 1 207 ? 10.286 -13.734 -5.990 1.00 98.44 207 LEU A C 1
ATOM 1614 O O . LEU A 1 207 ? 10.964 -14.322 -5.149 1.00 98.44 207 LEU A O 1
ATOM 1618 N N . TYR A 1 208 ? 8.970 -13.563 -5.849 1.00 98.62 208 TYR A N 1
ATOM 1619 C CA . TYR A 1 208 ? 8.227 -13.970 -4.654 1.00 98.62 208 TYR A CA 1
ATOM 1620 C C . TYR A 1 208 ? 8.307 -15.477 -4.406 1.00 98.62 208 TYR A C 1
ATOM 1622 O O . TYR A 1 208 ? 8.601 -15.895 -3.290 1.00 98.62 208 TYR A O 1
ATOM 1630 N N . LEU A 1 209 ? 8.117 -16.298 -5.443 1.00 98.62 209 LEU A N 1
ATOM 1631 C CA . LEU A 1 209 ? 8.252 -17.755 -5.346 1.00 98.62 209 LEU A CA 1
ATOM 1632 C C . LEU A 1 209 ? 9.672 -18.169 -4.942 1.00 98.62 209 LEU A C 1
ATOM 1634 O O . LEU A 1 209 ? 9.849 -19.068 -4.118 1.00 98.62 209 LEU A O 1
ATOM 1638 N N . THR A 1 210 ? 10.684 -17.494 -5.490 1.00 98.50 210 THR A N 1
ATOM 1639 C CA . THR A 1 210 ? 12.089 -17.757 -5.156 1.00 98.50 210 THR A CA 1
ATOM 1640 C C . THR A 1 210 ? 12.383 -17.410 -3.700 1.00 98.50 210 THR A C 1
ATOM 1642 O O . THR A 1 210 ? 12.948 -18.236 -2.983 1.00 98.50 210 THR A O 1
ATOM 1645 N N . MET A 1 211 ? 11.966 -16.227 -3.241 1.00 98.62 211 MET A N 1
ATOM 1646 C CA . MET A 1 211 ? 12.153 -15.792 -1.854 1.00 98.62 211 MET A CA 1
ATOM 1647 C C . MET A 1 211 ? 11.403 -16.704 -0.875 1.00 98.62 211 MET A C 1
ATOM 1649 O O . MET A 1 211 ? 11.996 -17.164 0.098 1.00 98.62 211 MET A O 1
ATOM 1653 N N . ALA A 1 212 ? 10.145 -17.050 -1.165 1.00 98.69 212 ALA A N 1
ATOM 1654 C CA . ALA A 1 212 ? 9.354 -17.966 -0.345 1.00 98.69 212 ALA A CA 1
ATOM 1655 C C . ALA A 1 212 ? 9.994 -19.364 -0.256 1.00 98.69 212 ALA A C 1
ATOM 1657 O O . ALA A 1 212 ? 10.113 -19.925 0.831 1.00 98.69 212 ALA A O 1
ATOM 1658 N N . GLY A 1 213 ? 10.485 -19.916 -1.374 1.00 98.56 213 GLY A N 1
ATOM 1659 C CA . GLY A 1 213 ? 11.190 -21.206 -1.392 1.00 98.56 213 GLY A CA 1
ATOM 1660 C C . GLY A 1 213 ? 12.541 -21.190 -0.660 1.00 98.56 213 GLY A C 1
ATOM 1661 O O . GLY A 1 213 ? 13.046 -22.235 -0.227 1.00 98.56 213 GLY A O 1
ATOM 1662 N N . GLN A 1 214 ? 13.134 -20.009 -0.487 1.00 97.94 214 GLN A N 1
ATOM 1663 C CA . GLN A 1 214 ? 14.372 -19.791 0.263 1.00 97.94 214 GLN A CA 1
ATOM 1664 C C . GLN A 1 214 ? 14.139 -19.425 1.732 1.00 97.94 214 GLN A C 1
ATOM 1666 O O . GLN A 1 214 ? 15.095 -19.458 2.506 1.00 97.94 214 GLN A O 1
ATOM 1671 N N . GLU A 1 215 ? 12.902 -19.155 2.151 1.00 98.25 215 GLU A N 1
ATOM 1672 C CA . GLU A 1 215 ? 12.601 -18.798 3.533 1.00 98.25 215 GLU A CA 1
ATOM 1673 C C . GLU A 1 215 ? 12.919 -19.960 4.487 1.00 98.25 215 GLU A C 1
ATOM 1675 O O . GLU A 1 215 ? 12.626 -21.130 4.220 1.00 98.25 215 GLU A O 1
ATOM 1680 N N . ARG A 1 216 ? 13.582 -19.647 5.602 1.00 97.38 216 ARG A N 1
ATOM 1681 C CA . ARG A 1 216 ? 13.980 -20.619 6.639 1.00 97.38 216 ARG A CA 1
ATOM 1682 C C . ARG A 1 216 ? 13.562 -20.183 8.039 1.00 97.38 216 ARG A C 1
ATOM 1684 O O . ARG A 1 216 ? 13.615 -20.987 8.971 1.00 97.38 216 ARG A O 1
ATOM 1691 N N . ARG A 1 217 ? 13.178 -18.920 8.213 1.00 97.94 217 ARG A N 1
ATOM 1692 C CA . ARG A 1 217 ? 12.833 -18.334 9.506 1.00 97.94 217 ARG A CA 1
ATOM 1693 C C . ARG A 1 217 ? 11.413 -18.738 9.871 1.00 97.94 217 ARG A C 1
ATOM 1695 O O . ARG A 1 217 ? 10.475 -18.496 9.128 1.00 97.94 217 ARG A O 1
ATOM 1702 N N . LYS A 1 218 ? 11.240 -19.317 11.060 1.00 97.00 218 LYS A N 1
ATOM 1703 C CA . LYS A 1 218 ? 9.926 -19.772 11.555 1.00 97.00 218 LYS A CA 1
ATOM 1704 C C . LYS A 1 218 ? 8.957 -18.629 11.873 1.00 97.00 218 LYS A C 1
ATOM 1706 O O . LYS A 1 218 ? 7.773 -18.871 12.060 1.00 97.00 218 LYS A O 1
ATOM 1711 N N . THR A 1 219 ? 9.477 -17.413 11.999 1.00 97.88 219 THR A N 1
ATOM 1712 C CA . THR A 1 219 ? 8.730 -16.183 12.275 1.00 97.88 219 THR A CA 1
ATOM 1713 C C . THR A 1 219 ? 8.250 -15.484 11.009 1.00 97.88 219 THR A C 1
ATOM 1715 O O . THR A 1 219 ? 7.590 -14.459 11.135 1.00 97.88 219 THR A O 1
ATOM 1718 N N . VAL A 1 220 ? 8.580 -16.000 9.820 1.00 98.81 220 VAL A N 1
ATOM 1719 C CA . VAL A 1 220 ? 8.174 -15.430 8.533 1.00 98.81 220 VAL A CA 1
ATOM 1720 C C . VAL A 1 220 ? 7.388 -16.478 7.752 1.00 98.81 220 VAL A C 1
ATOM 1722 O O . VAL A 1 220 ? 7.899 -17.548 7.430 1.00 98.81 220 VAL A O 1
ATOM 1725 N N . GLU A 1 221 ? 6.139 -16.159 7.446 1.00 98.75 221 GLU A N 1
ATOM 1726 C CA . GLU A 1 221 ? 5.249 -16.964 6.615 1.00 98.75 221 GLU A CA 1
ATOM 1727 C C . GLU A 1 221 ? 5.011 -16.257 5.279 1.00 98.75 221 GLU A C 1
ATOM 1729 O O . GLU A 1 221 ? 4.961 -15.029 5.227 1.00 98.75 221 GLU A O 1
ATOM 1734 N N . TRP A 1 222 ? 4.846 -17.021 4.199 1.00 98.75 222 TRP A N 1
ATOM 1735 C CA . TRP A 1 222 ? 4.577 -16.490 2.864 1.00 98.75 222 TRP A CA 1
ATOM 1736 C C . TRP A 1 222 ? 3.219 -16.967 2.349 1.00 98.75 222 TRP A C 1
ATOM 1738 O O . TRP A 1 222 ? 2.971 -18.165 2.246 1.00 98.75 222 TRP A O 1
ATOM 1748 N N . GLN A 1 223 ? 2.382 -16.016 1.943 1.00 98.62 223 GLN A N 1
ATOM 1749 C CA . GLN A 1 223 ? 1.171 -16.224 1.157 1.00 98.62 223 GLN A CA 1
ATOM 1750 C C . GLN A 1 223 ? 1.372 -15.585 -0.223 1.00 98.62 223 GLN A C 1
ATOM 1752 O O . GLN A 1 223 ? 0.991 -14.434 -0.472 1.00 98.62 223 GLN A O 1
ATOM 1757 N N . VAL A 1 224 ? 2.004 -16.338 -1.125 1.00 98.50 224 VAL A N 1
ATOM 1758 C CA . VAL A 1 224 ? 2.231 -15.895 -2.505 1.00 98.50 224 VAL A CA 1
ATOM 1759 C C . VAL A 1 224 ? 0.917 -15.982 -3.281 1.00 98.50 224 VAL A C 1
ATOM 1761 O O . VAL A 1 224 ? 0.327 -17.055 -3.383 1.00 98.50 224 VAL A O 1
ATOM 1764 N N . GLY A 1 225 ? 0.430 -14.852 -3.798 1.00 95.81 225 GLY A N 1
ATOM 1765 C CA . GLY A 1 225 ? -0.833 -14.808 -4.536 1.00 95.81 225 GLY A CA 1
ATOM 1766 C C . GLY A 1 225 ? -0.734 -15.517 -5.889 1.00 95.81 225 GLY A C 1
ATOM 1767 O O . GLY A 1 225 ? 0.135 -15.196 -6.694 1.00 95.81 225 GLY A O 1
ATOM 1768 N N . GLU A 1 226 ? -1.634 -16.461 -6.167 1.00 92.44 226 GLU A N 1
ATOM 1769 C CA . GLU A 1 226 ? -1.678 -17.174 -7.459 1.00 92.44 226 GLU A CA 1
ATOM 1770 C C . GLU A 1 226 ? -2.628 -16.525 -8.475 1.00 92.44 226 GLU A C 1
ATOM 1772 O O . GLU A 1 226 ? -2.466 -16.707 -9.681 1.00 92.44 226 GLU A O 1
ATOM 1777 N N . GLY A 1 227 ? -3.581 -15.713 -8.010 1.00 92.12 227 GLY A N 1
ATOM 1778 C CA . GLY A 1 227 ? -4.509 -14.949 -8.846 1.00 92.12 227 GLY A CA 1
ATOM 1779 C C . GLY A 1 227 ? -4.447 -1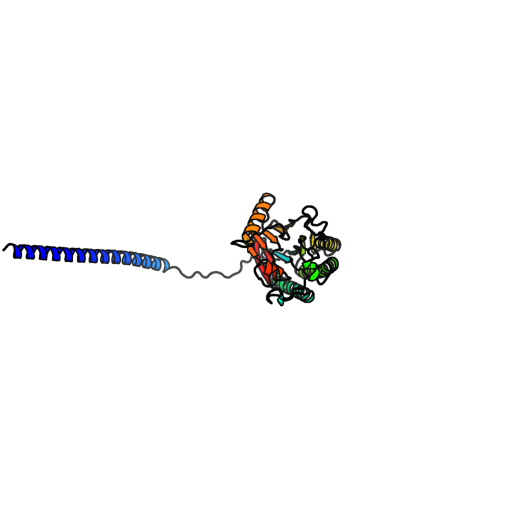3.443 -8.585 1.00 92.12 227 GLY A C 1
ATOM 1780 O O . GLY A 1 227 ? -3.710 -12.980 -7.720 1.00 92.12 227 GLY A O 1
ATOM 1781 N N . TYR A 1 228 ? -5.269 -12.680 -9.314 1.00 95.69 228 TYR A N 1
ATOM 1782 C CA . TYR A 1 228 ? -5.338 -11.215 -9.188 1.00 95.69 228 TYR A CA 1
ATOM 1783 C C . TYR A 1 228 ? -5.842 -10.739 -7.810 1.00 95.69 228 TYR A C 1
ATOM 1785 O O . TYR A 1 228 ? -5.428 -9.688 -7.331 1.00 95.69 228 TYR A O 1
ATOM 1793 N N . LEU A 1 229 ? -6.747 -11.497 -7.177 1.00 97.44 229 LEU A N 1
ATOM 1794 C CA . LEU A 1 229 ? -7.280 -11.202 -5.843 1.00 97.44 229 LEU A CA 1
ATOM 1795 C C . LEU A 1 229 ? -6.675 -12.180 -4.831 1.00 97.44 229 LEU A C 1
ATOM 1797 O O . LEU A 1 229 ? -6.991 -13.370 -4.866 1.00 97.44 229 LEU A O 1
ATOM 1801 N N . ASN A 1 230 ? -5.846 -11.682 -3.918 1.00 97.88 230 ASN A N 1
ATOM 1802 C CA . ASN A 1 230 ? -5.242 -12.463 -2.845 1.00 97.88 230 ASN A CA 1
ATOM 1803 C C . ASN A 1 230 ? -5.956 -12.168 -1.513 1.00 97.88 230 ASN A C 1
ATOM 1805 O O . ASN A 1 230 ? -5.819 -11.084 -0.950 1.00 97.88 230 ASN A O 1
ATOM 1809 N N . ASN A 1 231 ? -6.754 -13.114 -1.011 1.00 98.12 231 ASN A N 1
ATOM 1810 C CA . ASN A 1 231 ? -7.519 -12.939 0.227 1.00 98.12 231 ASN A CA 1
ATOM 1811 C C . ASN A 1 231 ? -6.733 -13.458 1.436 1.00 98.12 231 ASN A C 1
ATOM 1813 O O . ASN A 1 231 ? -6.452 -14.650 1.547 1.00 98.12 231 ASN A O 1
ATOM 1817 N N . ILE A 1 232 ? -6.417 -12.566 2.367 1.00 98.25 232 ILE A N 1
ATOM 1818 C CA . ILE A 1 232 ? -5.646 -12.830 3.580 1.00 98.25 232 ILE A CA 1
ATOM 1819 C C . ILE A 1 232 ? -6.623 -12.914 4.754 1.00 98.25 232 ILE A C 1
ATOM 1821 O O . ILE A 1 232 ? -7.329 -11.948 5.053 1.00 98.25 232 ILE A O 1
ATOM 1825 N N . ASN A 1 233 ? -6.671 -14.065 5.425 1.00 97.75 233 ASN A N 1
ATOM 1826 C CA . ASN A 1 233 ? -7.499 -14.251 6.614 1.00 97.75 233 ASN A CA 1
ATOM 1827 C C . ASN A 1 233 ? -6.699 -13.913 7.877 1.00 97.75 233 ASN A C 1
ATOM 1829 O O . ASN A 1 233 ? -5.805 -14.657 8.280 1.00 97.75 233 ASN A O 1
ATOM 1833 N N . LEU A 1 234 ? -7.040 -12.792 8.508 1.00 97.50 234 LEU A N 1
ATOM 1834 C CA . LEU A 1 234 ? -6.432 -12.326 9.746 1.00 97.50 234 LEU A CA 1
ATOM 1835 C C . LEU A 1 234 ? -7.400 -12.592 10.897 1.00 97.50 234 LEU A C 1
ATOM 1837 O O . LEU A 1 234 ? -8.139 -11.708 11.314 1.00 97.50 234 LEU A O 1
ATOM 1841 N N . ASP A 1 235 ? -7.415 -13.834 11.380 1.00 95.38 235 ASP A N 1
ATOM 1842 C CA . ASP A 1 235 ? -8.224 -14.268 12.528 1.00 95.38 235 ASP A CA 1
ATOM 1843 C C . ASP A 1 235 ? -9.738 -13.985 12.361 1.00 95.38 235 ASP A C 1
ATOM 1845 O O . ASP A 1 235 ? -10.437 -13.631 13.308 1.00 95.38 235 ASP A O 1
ATOM 1849 N N . GLY A 1 236 ? -10.257 -14.151 11.140 1.00 95.56 236 GLY A N 1
ATOM 1850 C CA . GLY A 1 236 ? -11.657 -13.909 10.776 1.00 95.56 236 GLY A CA 1
ATOM 1851 C C . GLY A 1 236 ? -11.911 -12.562 10.093 1.00 95.56 236 GLY A C 1
ATOM 1852 O O . GLY A 1 236 ? -12.978 -12.389 9.507 1.00 95.56 236 GLY A O 1
ATOM 1853 N N . PHE A 1 237 ? -10.944 -11.640 10.112 1.00 97.88 237 PHE A N 1
ATOM 1854 C CA . PHE A 1 237 ? -10.990 -10.397 9.340 1.00 97.88 237 PHE A CA 1
ATOM 1855 C C . PHE A 1 237 ? -10.344 -10.609 7.965 1.00 97.88 237 PHE A C 1
ATOM 1857 O O . PHE A 1 237 ? -9.146 -10.891 7.874 1.00 97.88 237 PHE A O 1
ATOM 1864 N N . ILE A 1 238 ? -11.118 -10.481 6.884 1.00 98.25 238 ILE A N 1
ATOM 1865 C CA . ILE A 1 238 ? -10.636 -10.786 5.528 1.00 98.25 238 ILE A CA 1
ATOM 1866 C C . ILE A 1 238 ? -10.119 -9.524 4.838 1.00 98.25 238 ILE A C 1
ATOM 1868 O O . ILE A 1 238 ? -10.888 -8.603 4.550 1.00 98.25 238 ILE A O 1
ATOM 1872 N N . VAL A 1 239 ? -8.828 -9.513 4.506 1.00 98.75 239 VAL A N 1
ATOM 1873 C CA . VAL A 1 239 ? -8.198 -8.468 3.689 1.00 98.75 239 VAL A CA 1
ATOM 1874 C C . VAL A 1 239 ? -8.005 -8.984 2.269 1.00 98.75 239 VAL A C 1
ATOM 1876 O O . VAL A 1 239 ? -7.296 -9.963 2.064 1.00 98.75 239 VAL A O 1
ATOM 1879 N N . ARG A 1 240 ? -8.603 -8.326 1.277 1.00 98.69 240 ARG A N 1
ATOM 1880 C CA . ARG A 1 240 ? -8.369 -8.618 -0.140 1.00 98.69 240 ARG A CA 1
ATOM 1881 C C . ARG A 1 240 ? -7.267 -7.714 -0.675 1.00 98.69 240 ARG A C 1
ATOM 1883 O O . ARG A 1 240 ? -7.471 -6.518 -0.862 1.00 98.69 240 ARG A O 1
ATOM 1890 N N . ALA A 1 241 ? -6.103 -8.296 -0.910 1.00 98.69 241 ALA A N 1
ATOM 1891 C CA . ALA A 1 241 ? -4.972 -7.648 -1.547 1.00 98.69 241 ALA A CA 1
ATOM 1892 C C . ALA A 1 241 ? -5.041 -7.834 -3.068 1.00 98.69 241 ALA A C 1
ATOM 1894 O O . ALA A 1 241 ? -5.350 -8.923 -3.555 1.00 98.69 241 ALA A O 1
ATOM 1895 N N . HIS A 1 242 ? -4.773 -6.770 -3.818 1.00 98.56 242 HIS A N 1
ATOM 1896 C CA . HIS A 1 242 ? -4.592 -6.810 -5.269 1.00 98.56 242 HIS A CA 1
ATOM 1897 C C . HIS A 1 242 ? -3.766 -5.602 -5.715 1.00 98.56 242 HIS A C 1
ATOM 1899 O O . HIS A 1 242 ? -3.692 -4.615 -4.992 1.00 98.56 242 HIS A O 1
ATOM 1905 N N . HIS A 1 243 ? -3.181 -5.617 -6.913 1.00 98.31 243 HIS A N 1
ATOM 1906 C CA . HIS A 1 243 ? -2.395 -4.464 -7.364 1.00 98.31 243 HIS A CA 1
ATOM 1907 C C . HIS A 1 243 ? -3.274 -3.243 -7.690 1.00 98.31 243 HIS A C 1
ATOM 1909 O O . HIS A 1 243 ? -2.975 -2.136 -7.264 1.00 98.31 243 HIS A O 1
ATOM 1915 N N . GLY A 1 244 ? -4.429 -3.438 -8.342 1.00 97.75 244 GLY A N 1
ATOM 1916 C CA . GLY A 1 244 ? -5.380 -2.351 -8.639 1.00 97.75 244 GLY A CA 1
ATOM 1917 C C . GLY A 1 244 ? -5.621 -2.098 -10.125 1.00 97.75 244 GLY A C 1
ATOM 1918 O O . GLY A 1 244 ? -6.599 -1.427 -10.457 1.00 97.75 244 GLY A O 1
ATOM 1919 N N . HIS A 1 245 ? -4.826 -2.700 -11.016 1.00 96.12 245 HIS A N 1
ATOM 1920 C CA . HIS A 1 245 ? -4.904 -2.514 -12.474 1.00 96.12 245 HIS A CA 1
ATOM 1921 C C . HIS A 1 245 ? -6.170 -3.068 -13.144 1.00 96.12 245 HIS A C 1
ATOM 1923 O O . HIS A 1 245 ? -6.422 -2.793 -14.318 1.00 96.12 245 HIS A O 1
ATOM 1929 N N . ALA A 1 246 ? -7.011 -3.818 -12.423 1.00 96.06 246 ALA A N 1
ATOM 1930 C CA . ALA A 1 246 ? -8.345 -4.193 -12.904 1.00 96.06 246 ALA A CA 1
ATOM 1931 C C . ALA A 1 246 ? -9.423 -3.126 -12.620 1.00 96.06 246 ALA A C 1
ATOM 1933 O O . ALA A 1 246 ? -10.523 -3.199 -13.179 1.00 96.06 246 ALA A O 1
ATOM 1934 N N . ILE A 1 247 ? -9.142 -2.135 -11.767 1.00 96.75 247 ILE A N 1
ATOM 1935 C CA . ILE A 1 247 ? -10.044 -1.005 -11.526 1.00 96.75 247 ILE A CA 1
ATOM 1936 C C . ILE A 1 247 ? -9.897 -0.039 -12.705 1.00 96.75 247 ILE A C 1
ATOM 1938 O O . ILE A 1 247 ? -8.794 0.320 -13.097 1.00 96.75 247 ILE A O 1
ATOM 1942 N N . ARG A 1 248 ? -11.012 0.396 -13.298 1.00 92.25 248 ARG A N 1
ATOM 1943 C CA . ARG A 1 248 ? -11.000 1.348 -14.419 1.00 92.25 248 ARG A CA 1
ATOM 1944 C C . ARG A 1 248 ? -11.576 2.684 -13.985 1.00 92.25 248 ARG A C 1
ATOM 1946 O O . ARG A 1 248 ? -12.731 2.743 -13.565 1.00 92.25 248 ARG A O 1
ATOM 1953 N N . PHE A 1 249 ? -10.802 3.751 -14.153 1.00 87.56 249 PHE A N 1
ATOM 1954 C CA . PHE A 1 249 ? -11.240 5.123 -13.911 1.00 87.56 249 PHE A CA 1
ATOM 1955 C C . PHE A 1 249 ? -11.281 5.907 -15.222 1.00 87.56 249 PHE A C 1
ATOM 1957 O O . PHE A 1 249 ? -10.323 5.902 -15.987 1.00 87.56 249 PHE A O 1
ATOM 1964 N N . GLY A 1 250 ? -12.407 6.573 -15.480 1.00 80.69 250 GLY A N 1
ATOM 1965 C CA . GLY A 1 250 ? -12.619 7.398 -16.674 1.00 80.69 250 GLY A CA 1
ATOM 1966 C C . GLY A 1 250 ? -12.637 8.902 -16.396 1.00 80.69 250 GLY A C 1
ATOM 1967 O O . GLY A 1 250 ? -13.088 9.659 -17.250 1.00 80.69 250 GLY A O 1
ATOM 1968 N N . GLY A 1 251 ? -12.209 9.339 -15.206 1.00 80.69 251 GLY A N 1
ATOM 1969 C CA . GLY A 1 251 ? -12.411 10.709 -14.728 1.00 80.69 251 GLY A CA 1
ATOM 1970 C C . GLY A 1 251 ? -13.773 10.917 -14.050 1.00 80.69 251 GLY A C 1
ATOM 1971 O O . GLY A 1 251 ? -14.663 10.070 -14.129 1.00 80.69 251 GLY A O 1
ATOM 1972 N N . GLY A 1 252 ? -13.933 12.054 -13.365 1.00 84.06 252 GLY A N 1
ATOM 1973 C CA . GLY A 1 252 ? -15.205 12.476 -12.769 1.00 84.06 252 GLY A CA 1
ATOM 1974 C C . GLY A 1 252 ? -15.132 12.843 -11.286 1.00 84.06 252 GLY A C 1
ATOM 1975 O O . GLY A 1 252 ? -14.091 12.750 -10.635 1.00 84.06 252 GLY A O 1
ATOM 1976 N N . VAL A 1 253 ? -16.276 13.285 -10.758 1.00 86.31 253 VAL A N 1
ATOM 1977 C CA . VAL A 1 253 ? -16.438 13.685 -9.353 1.00 86.31 253 VAL A CA 1
ATOM 1978 C C . VAL A 1 253 ? -16.228 12.480 -8.432 1.00 86.31 253 VAL A C 1
ATOM 1980 O O . VAL A 1 253 ? -16.757 11.401 -8.683 1.00 86.31 253 VAL A O 1
ATOM 1983 N N . GLY A 1 254 ? -15.468 12.673 -7.352 1.00 85.44 254 GLY A N 1
ATOM 1984 C CA . GLY A 1 254 ? -15.179 11.632 -6.356 1.00 85.44 254 GLY A CA 1
ATOM 1985 C C . GLY A 1 254 ? -13.923 10.798 -6.635 1.00 85.44 254 GLY A C 1
ATOM 1986 O O . GLY A 1 254 ? -13.555 9.975 -5.793 1.00 85.44 254 GLY A O 1
ATOM 1987 N N . GLY A 1 255 ? -13.248 11.026 -7.768 1.00 89.94 255 GLY A N 1
ATOM 1988 C CA . GLY A 1 255 ? -11.954 10.415 -8.080 1.00 89.94 255 GLY A CA 1
ATOM 1989 C C . GLY A 1 255 ? -11.991 8.886 -8.054 1.00 89.94 255 GLY A C 1
ATOM 1990 O O . GLY A 1 255 ? -12.995 8.269 -8.413 1.00 89.94 255 GLY A O 1
ATOM 1991 N N . LEU A 1 256 ? -10.903 8.282 -7.572 1.00 92.31 256 LEU A N 1
ATOM 1992 C CA . LEU A 1 256 ? -10.727 6.833 -7.419 1.00 92.31 256 LEU A CA 1
ATOM 1993 C C . LEU A 1 256 ? -11.807 6.155 -6.558 1.00 92.31 256 LEU A C 1
ATOM 1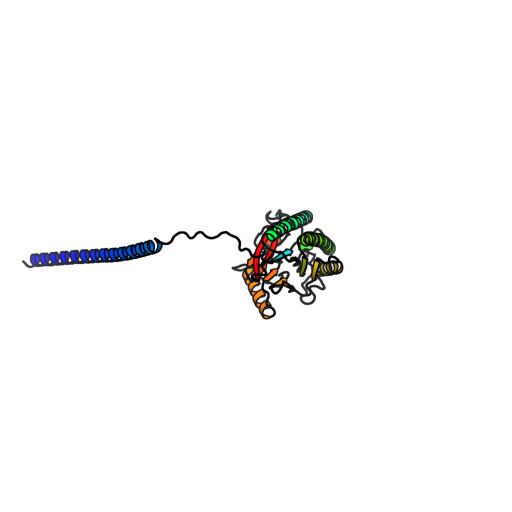995 O O . LEU A 1 256 ? -12.130 4.985 -6.765 1.00 92.31 256 LEU A O 1
ATOM 1999 N N . THR A 1 257 ? -12.411 6.888 -5.622 1.00 94.62 257 THR A N 1
ATOM 2000 C CA . THR A 1 257 ? -13.396 6.351 -4.673 1.00 94.62 257 THR A CA 1
ATOM 2001 C C . THR A 1 257 ? -14.567 5.661 -5.374 1.00 94.62 257 THR A C 1
ATOM 2003 O O . THR A 1 257 ? -15.008 4.591 -4.954 1.00 94.62 257 THR A O 1
ATOM 2006 N N . ILE A 1 258 ? -15.066 6.255 -6.462 1.00 94.62 258 ILE A N 1
ATOM 2007 C CA . ILE A 1 258 ? -16.227 5.748 -7.203 1.00 94.62 258 ILE A CA 1
ATOM 2008 C C . ILE A 1 258 ? -15.929 4.427 -7.935 1.00 94.62 258 ILE A C 1
ATOM 2010 O O . ILE A 1 258 ? -16.633 3.445 -7.675 1.00 94.62 258 ILE A O 1
ATOM 2014 N N . PRO A 1 259 ? -14.926 4.342 -8.834 1.00 95.56 259 PRO A N 1
ATOM 2015 C CA . PRO A 1 259 ? -14.621 3.095 -9.528 1.00 95.56 259 PRO A CA 1
ATOM 2016 C C . PRO A 1 259 ? -14.141 1.994 -8.577 1.00 95.56 259 PRO A C 1
ATOM 2018 O O . PRO A 1 259 ? -14.545 0.846 -8.762 1.00 95.56 259 PRO A O 1
ATOM 2021 N N . ALA A 1 260 ? -13.361 2.322 -7.538 1.00 96.94 260 ALA A N 1
ATOM 2022 C CA . ALA A 1 260 ? -12.907 1.341 -6.555 1.00 96.94 260 ALA A CA 1
ATOM 2023 C C . ALA A 1 260 ? -14.090 0.720 -5.801 1.00 96.94 260 ALA A C 1
ATOM 2025 O O . ALA A 1 260 ? -14.250 -0.499 -5.796 1.00 96.94 260 ALA A O 1
ATOM 2026 N N . ASN A 1 261 ? -14.994 1.539 -5.252 1.00 95.88 261 ASN A N 1
ATOM 2027 C CA . ASN A 1 261 ? -16.158 1.029 -4.526 1.00 95.88 261 ASN A CA 1
ATOM 2028 C C . ASN A 1 261 ? -17.089 0.193 -5.428 1.00 95.88 261 ASN A C 1
ATOM 2030 O O . ASN A 1 261 ? -17.654 -0.802 -4.977 1.00 95.88 261 ASN A O 1
ATOM 2034 N N . LYS A 1 262 ? -17.214 0.546 -6.717 1.00 96.19 262 LYS A N 1
ATOM 2035 C CA . LYS A 1 262 ? -17.970 -0.252 -7.696 1.00 96.19 262 LYS A CA 1
ATOM 2036 C C . LYS A 1 262 ? -17.322 -1.618 -7.953 1.00 96.19 262 LYS A C 1
ATOM 2038 O O . LYS A 1 262 ? -18.030 -2.623 -7.966 1.00 96.19 262 LYS A O 1
ATOM 2043 N N . ALA A 1 263 ? -16.005 -1.667 -8.155 1.00 97.62 263 ALA A N 1
ATOM 2044 C CA . ALA A 1 263 ? -15.277 -2.921 -8.356 1.00 97.62 263 ALA A CA 1
ATOM 2045 C C . ALA A 1 263 ? -15.392 -3.835 -7.125 1.00 97.62 263 ALA A C 1
ATOM 2047 O O . ALA A 1 263 ? -15.796 -4.991 -7.248 1.00 97.62 263 ALA A O 1
ATOM 2048 N N . ILE A 1 264 ? -15.165 -3.276 -5.935 1.00 98.25 264 ILE A N 1
ATOM 2049 C CA . ILE A 1 264 ? -15.270 -3.970 -4.645 1.00 98.25 264 ILE A CA 1
ATOM 2050 C C . ILE A 1 264 ? -16.679 -4.520 -4.419 1.00 98.25 264 ILE A C 1
ATOM 2052 O O . ILE A 1 264 ? -16.837 -5.672 -4.016 1.00 98.25 264 ILE A O 1
ATOM 2056 N N . ALA A 1 265 ? -17.720 -3.731 -4.703 1.00 97.94 265 ALA A N 1
ATOM 2057 C CA . ALA A 1 265 ? -19.105 -4.181 -4.575 1.00 97.94 265 ALA A CA 1
ATOM 2058 C C . ALA A 1 265 ? -19.418 -5.387 -5.475 1.00 97.94 265 ALA A C 1
ATOM 2060 O O . ALA A 1 265 ? -20.165 -6.273 -5.055 1.00 97.94 265 ALA A O 1
ATOM 2061 N N . ASN A 1 266 ? -18.829 -5.437 -6.675 1.00 97.88 266 ASN A N 1
ATOM 2062 C CA . ASN A 1 266 ? -18.974 -6.561 -7.599 1.00 97.88 266 ASN A CA 1
ATOM 2063 C C . ASN A 1 266 ? -18.190 -7.791 -7.130 1.00 97.88 266 ASN A C 1
ATOM 2065 O O . ASN A 1 266 ? -18.747 -8.884 -7.101 1.00 97.88 266 ASN A O 1
ATOM 2069 N N . TRP A 1 267 ? -16.929 -7.636 -6.714 1.00 98.19 267 TRP A N 1
ATOM 2070 C CA . TRP A 1 267 ? -16.145 -8.760 -6.187 1.00 98.19 267 TRP A CA 1
ATOM 2071 C C . TRP A 1 267 ? -16.760 -9.345 -4.912 1.00 98.19 267 TRP A C 1
ATOM 2073 O O . TRP A 1 267 ? -16.777 -10.562 -4.734 1.00 98.19 267 TRP A O 1
ATOM 2083 N N . ASN A 1 268 ? -17.360 -8.498 -4.073 1.00 98.19 268 ASN A N 1
ATOM 2084 C CA . ASN A 1 268 ? -18.072 -8.924 -2.870 1.00 98.19 268 ASN A CA 1
ATOM 2085 C C . ASN A 1 268 ? -19.341 -9.747 -3.146 1.00 98.19 268 ASN A C 1
ATOM 2087 O O . ASN A 1 268 ? -19.824 -10.386 -2.216 1.00 98.19 268 ASN A O 1
ATOM 2091 N N . GLN A 1 269 ? -19.867 -9.771 -4.380 1.00 98.06 269 GLN A N 1
ATOM 2092 C CA . GLN A 1 269 ? -20.951 -10.696 -4.747 1.00 98.06 269 GLN A CA 1
ATOM 2093 C C . GLN A 1 269 ? -20.476 -12.154 -4.774 1.00 98.06 269 GLN A C 1
ATOM 2095 O O . GLN A 1 269 ? -21.260 -13.052 -4.487 1.00 98.06 269 GLN A O 1
ATOM 2100 N N . ALA A 1 270 ? -19.205 -12.390 -5.121 1.00 96.69 270 ALA A N 1
ATOM 2101 C CA . ALA A 1 270 ? -18.611 -13.725 -5.162 1.00 96.69 270 ALA A CA 1
ATOM 2102 C C . ALA A 1 270 ? -17.957 -14.095 -3.823 1.00 96.69 270 ALA A C 1
ATOM 2104 O O . ALA A 1 270 ? -18.230 -15.156 -3.269 1.00 96.69 270 ALA A O 1
ATOM 2105 N N . GLN A 1 271 ? -17.113 -13.209 -3.286 1.00 96.06 271 GLN A N 1
ATOM 2106 C CA . GLN A 1 271 ? -16.463 -13.398 -1.992 1.00 96.06 271 GLN A CA 1
ATOM 2107 C C . GLN A 1 271 ? -16.289 -12.051 -1.294 1.00 96.06 271 GLN A C 1
ATOM 2109 O O . GLN A 1 271 ? -15.582 -11.161 -1.776 1.00 96.06 271 GLN A O 1
ATOM 2114 N N . ARG A 1 272 ? -16.952 -11.899 -0.146 1.00 97.19 272 ARG A N 1
ATOM 2115 C CA . ARG A 1 272 ? -16.878 -10.684 0.666 1.00 97.19 272 ARG A CA 1
ATOM 2116 C C . ARG A 1 272 ? -15.522 -10.590 1.367 1.00 97.19 272 ARG A C 1
ATOM 2118 O O . ARG A 1 272 ? -15.103 -11.543 2.016 1.00 97.19 272 ARG A O 1
ATOM 2125 N N . ALA A 1 273 ? -14.905 -9.416 1.280 1.00 98.06 273 ALA A N 1
ATOM 2126 C CA . ALA A 1 273 ? -13.794 -8.998 2.128 1.00 98.06 273 ALA A CA 1
ATOM 2127 C C . ALA A 1 273 ? -14.237 -7.859 3.062 1.00 98.06 273 ALA A C 1
ATOM 2129 O O . ALA A 1 273 ? -15.198 -7.140 2.762 1.00 98.06 273 ALA A O 1
ATOM 2130 N N . ASP A 1 274 ? -13.555 -7.706 4.195 1.00 98.25 274 ASP A N 1
ATOM 2131 C CA . ASP A 1 274 ? -13.793 -6.622 5.156 1.00 98.25 274 ASP A CA 1
ATOM 2132 C C . ASP A 1 274 ? -12.968 -5.369 4.831 1.00 98.25 274 ASP A C 1
ATOM 2134 O O . ASP A 1 274 ? -13.348 -4.258 5.212 1.00 98.25 274 ASP A O 1
ATOM 2138 N N . LEU A 1 275 ? -11.864 -5.542 4.099 1.00 98.62 275 LEU A N 1
ATOM 2139 C CA . LEU A 1 275 ? -11.012 -4.469 3.602 1.00 98.62 275 LEU A CA 1
ATOM 2140 C C . LEU A 1 275 ? -10.349 -4.868 2.281 1.00 98.62 275 LEU A C 1
ATOM 2142 O O . LEU A 1 275 ? -9.762 -5.941 2.192 1.00 98.62 275 LEU A O 1
ATOM 2146 N N . ASP A 1 276 ? -10.359 -3.972 1.300 1.00 98.81 276 ASP A N 1
ATOM 2147 C CA . ASP A 1 276 ? -9.499 -4.067 0.120 1.00 98.81 276 ASP A CA 1
ATOM 2148 C C . ASP A 1 276 ? -8.235 -3.208 0.295 1.00 98.81 276 ASP A C 1
ATOM 2150 O O . ASP A 1 276 ? -8.313 -2.071 0.767 1.00 98.81 276 ASP A O 1
ATOM 2154 N N . ILE A 1 277 ? -7.069 -3.727 -0.092 1.00 98.88 277 ILE A N 1
ATOM 2155 C CA . ILE A 1 277 ? -5.811 -2.964 -0.145 1.00 98.88 277 ILE A CA 1
ATOM 2156 C C . ILE A 1 277 ? -5.188 -3.082 -1.534 1.00 98.88 277 ILE A C 1
ATOM 2158 O O . ILE A 1 277 ? -5.118 -4.184 -2.082 1.00 98.88 277 ILE A O 1
ATOM 2162 N N . PHE A 1 278 ? -4.763 -1.955 -2.113 1.00 98.81 278 PHE A N 1
ATOM 2163 C CA . PHE A 1 278 ? -4.210 -1.930 -3.472 1.00 98.81 278 PHE A CA 1
ATOM 2164 C C . PHE A 1 278 ? -3.312 -0.729 -3.766 1.00 98.81 278 PHE A C 1
ATOM 2166 O O . PHE A 1 278 ? -3.387 0.269 -3.061 1.00 98.81 278 PHE A O 1
ATOM 2173 N N . GLY A 1 279 ? -2.471 -0.835 -4.797 1.00 98.12 279 GLY A N 1
ATOM 2174 C CA . GLY A 1 279 ? -1.571 0.207 -5.310 1.00 98.12 279 GLY A CA 1
ATOM 2175 C C . GLY A 1 279 ? -2.066 0.798 -6.634 1.00 98.12 279 GLY A C 1
ATOM 2176 O O . GLY A 1 279 ? -3.236 1.184 -6.729 1.00 98.12 279 GLY A O 1
ATOM 2177 N N . HIS A 1 280 ? -1.201 0.855 -7.653 1.00 97.75 280 HIS A N 1
ATOM 2178 C CA . HIS A 1 280 ? -1.460 1.220 -9.058 1.00 97.75 280 HIS A CA 1
ATOM 2179 C C . HIS A 1 280 ? -1.800 2.693 -9.322 1.00 97.75 280 HIS A C 1
ATOM 2181 O O . HIS A 1 280 ? -1.418 3.282 -10.329 1.00 97.75 280 HIS A O 1
ATOM 2187 N N . TRP A 1 281 ? -2.553 3.324 -8.423 1.00 95.75 281 TRP A N 1
ATOM 2188 C CA . TRP A 1 281 ? -3.067 4.682 -8.613 1.00 95.75 281 TRP A CA 1
ATOM 2189 C C . TRP A 1 281 ? -2.129 5.770 -8.096 1.00 95.75 281 TRP A C 1
ATOM 2191 O O . TRP A 1 281 ? -2.413 6.950 -8.295 1.00 95.75 281 TRP A O 1
ATOM 2201 N N . HIS A 1 282 ? -1.041 5.382 -7.421 1.00 96.12 282 HIS A N 1
ATOM 2202 C CA . HIS A 1 282 ? 0.010 6.276 -6.926 1.00 96.12 282 HIS A CA 1
ATOM 2203 C C . HIS A 1 282 ? -0.499 7.391 -5.995 1.00 96.12 282 HIS A C 1
ATOM 2205 O O . HIS A 1 282 ? 0.175 8.400 -5.790 1.00 96.12 282 HIS A O 1
ATOM 2211 N N . CYS A 1 283 ? -1.686 7.212 -5.416 1.00 92.75 283 CYS A N 1
ATOM 2212 C CA . CYS A 1 283 ? -2.372 8.193 -4.590 1.00 92.75 283 CYS A CA 1
ATOM 2213 C C . CYS A 1 283 ? -2.931 7.490 -3.359 1.00 92.75 283 CYS A C 1
ATOM 2215 O O . CYS A 1 283 ? -3.822 6.642 -3.461 1.00 92.75 283 CYS A O 1
ATOM 2217 N N . PHE A 1 284 ? -2.439 7.899 -2.193 1.00 96.81 284 PHE A N 1
ATOM 2218 C CA . PHE A 1 284 ? -2.986 7.457 -0.929 1.00 96.81 284 PHE A CA 1
ATOM 2219 C C . PHE A 1 284 ? -4.451 7.891 -0.825 1.00 96.81 284 PHE A C 1
ATOM 2221 O O . PHE A 1 284 ? -4.789 9.075 -0.930 1.00 96.81 284 PHE A O 1
ATOM 2228 N N . SER A 1 285 ? -5.331 6.922 -0.596 1.00 95.88 285 SER A N 1
ATOM 2229 C CA . SER A 1 285 ? -6.750 7.168 -0.366 1.00 95.88 285 SER A CA 1
ATOM 2230 C C . SER A 1 285 ? -7.308 6.127 0.587 1.00 95.88 285 SER A C 1
ATOM 2232 O O . SER A 1 285 ? -7.041 4.937 0.456 1.00 95.88 285 SER A O 1
ATOM 2234 N N . TRP A 1 286 ? -8.116 6.565 1.544 1.00 96.88 286 TRP A N 1
ATOM 2235 C CA . TRP A 1 286 ? -8.764 5.672 2.491 1.00 96.88 286 TRP A CA 1
ATOM 2236 C C . TRP A 1 286 ? -10.256 5.962 2.540 1.00 96.88 286 TRP A C 1
ATOM 2238 O O . TRP A 1 286 ? -10.679 7.056 2.918 1.00 96.88 286 TRP A O 1
ATOM 2248 N N . LEU A 1 287 ? -11.052 4.950 2.194 1.00 96.69 287 LEU A N 1
ATOM 2249 C CA . LEU A 1 287 ? -12.486 4.944 2.435 1.00 96.69 287 LEU A CA 1
ATOM 2250 C C . LEU A 1 287 ? -12.782 3.926 3.548 1.00 96.69 287 LEU A C 1
ATOM 2252 O O . LEU A 1 287 ? -12.684 2.716 3.300 1.00 96.69 287 LEU A O 1
ATOM 2256 N N . PRO A 1 288 ? -13.145 4.377 4.766 1.00 94.81 288 PRO A N 1
ATOM 2257 C CA . PRO A 1 288 ? -13.413 3.488 5.891 1.00 94.81 288 PRO A CA 1
ATOM 2258 C C . PRO A 1 288 ? -14.379 2.352 5.537 1.00 94.81 288 PRO A C 1
ATOM 2260 O O . PRO A 1 288 ? -15.382 2.563 4.854 1.00 94.81 288 PRO A O 1
ATOM 2263 N N . TYR A 1 289 ? -14.071 1.143 6.021 1.00 90.94 289 TYR A N 1
ATOM 2264 C CA . TYR A 1 289 ? -14.839 -0.094 5.787 1.00 90.94 289 TYR A CA 1
ATOM 2265 C C . TYR A 1 289 ? -14.927 -0.552 4.322 1.00 90.94 289 TYR A C 1
ATOM 2267 O O . TYR A 1 289 ? -15.756 -1.403 3.994 1.00 90.94 289 TYR A O 1
ATOM 2275 N N . ARG A 1 290 ? -14.127 0.041 3.428 1.00 96.25 290 ARG A N 1
ATOM 2276 C CA . ARG A 1 290 ? -14.097 -0.308 2.006 1.00 96.25 290 ARG A CA 1
ATOM 2277 C C . ARG A 1 290 ? -12.687 -0.630 1.553 1.00 96.25 290 ARG A C 1
ATOM 2279 O O . ARG A 1 290 ? -12.416 -1.789 1.270 1.00 96.25 290 ARG A O 1
ATOM 2286 N N . PHE A 1 291 ? -11.808 0.367 1.493 1.00 98.31 291 PHE A N 1
ATOM 2287 C CA . PHE A 1 291 ? -10.473 0.157 0.950 1.00 98.31 291 PHE A CA 1
ATOM 2288 C C . PHE A 1 291 ? -9.425 1.135 1.469 1.00 98.31 291 PHE A C 1
ATOM 2290 O O . PHE A 1 291 ? -9.756 2.239 1.909 1.00 98.31 291 PHE A O 1
ATOM 2297 N N . VAL A 1 292 ? -8.162 0.736 1.331 1.00 98.69 292 VAL A N 1
ATOM 2298 C CA . VAL A 1 292 ? -6.984 1.607 1.380 1.00 98.69 292 VAL A CA 1
ATOM 2299 C C . VAL A 1 292 ? -6.231 1.476 0.055 1.00 98.69 292 VAL A C 1
ATOM 2301 O O . VAL A 1 292 ? -5.728 0.405 -0.275 1.00 98.69 292 VAL A O 1
ATOM 2304 N N . ALA A 1 293 ? -6.164 2.570 -0.700 1.00 98.25 293 ALA A N 1
ATOM 2305 C CA . ALA A 1 293 ? -5.285 2.713 -1.848 1.00 98.25 293 ALA A CA 1
ATOM 2306 C C . ALA A 1 293 ? -3.945 3.258 -1.349 1.00 98.25 293 ALA A C 1
ATOM 2308 O O . ALA A 1 293 ? -3.909 4.254 -0.619 1.00 98.25 293 ALA A O 1
ATOM 2309 N N . ASN A 1 294 ? -2.864 2.579 -1.698 1.00 98.56 294 ASN A N 1
ATOM 2310 C CA . ASN A 1 294 ? -1.522 2.906 -1.268 1.00 98.56 294 ASN A CA 1
ATOM 2311 C C . ASN A 1 294 ? -0.996 4.140 -2.013 1.00 98.56 294 ASN A C 1
ATOM 2313 O O . ASN A 1 294 ? -1.332 4.384 -3.173 1.00 98.56 294 ASN A O 1
ATOM 2317 N N . GLY A 1 295 ? -0.139 4.907 -1.338 1.00 97.81 295 GLY A N 1
ATOM 2318 C CA . GLY A 1 295 ? 0.743 5.841 -2.033 1.00 97.81 295 GLY A CA 1
ATOM 2319 C C . GLY A 1 295 ? 1.805 5.089 -2.845 1.00 97.81 295 GLY A C 1
ATOM 2320 O O . GLY A 1 295 ? 1.927 3.871 -2.745 1.00 97.81 295 GLY A O 1
ATOM 2321 N N . CYS A 1 296 ? 2.598 5.821 -3.625 1.00 98.31 296 CYS A N 1
ATOM 2322 C CA . CYS A 1 296 ? 3.737 5.261 -4.355 1.00 98.31 296 CYS A CA 1
ATOM 2323 C C . CYS A 1 296 ? 5.074 5.742 -3.783 1.00 98.31 296 CYS A C 1
ATOM 2325 O O . CYS A 1 296 ? 5.173 6.821 -3.185 1.00 98.31 296 CYS A O 1
ATOM 2327 N N . LEU A 1 297 ? 6.126 4.951 -3.994 1.00 98.44 297 LEU A N 1
ATOM 2328 C CA . LEU A 1 297 ? 7.477 5.299 -3.556 1.00 98.44 297 LEU A CA 1
ATOM 2329 C C . LEU A 1 297 ? 8.215 6.147 -4.600 1.00 98.44 297 LEU A C 1
ATOM 2331 O O . LEU A 1 297 ? 8.971 7.042 -4.207 1.00 98.44 297 LEU A O 1
ATOM 2335 N N . ILE A 1 298 ? 7.961 5.930 -5.896 1.00 98.25 298 ILE A N 1
ATOM 2336 C CA . ILE A 1 298 ? 8.540 6.732 -6.988 1.00 98.25 298 ILE A CA 1
ATOM 2337 C C . ILE A 1 298 ? 8.106 8.199 -6.931 1.00 98.25 298 ILE A C 1
ATOM 2339 O O . ILE A 1 298 ? 8.928 9.100 -7.115 1.00 98.25 298 ILE A O 1
ATOM 2343 N N . GLY A 1 299 ? 6.848 8.458 -6.574 1.00 97.19 299 GLY A N 1
ATOM 2344 C CA . GLY A 1 299 ? 6.258 9.794 -6.573 1.00 97.19 299 GLY A CA 1
ATOM 2345 C C . GLY A 1 299 ? 5.768 10.242 -7.952 1.00 97.19 299 GLY A C 1
ATOM 2346 O O . GLY A 1 299 ? 5.570 9.447 -8.866 1.00 97.19 299 GLY A O 1
ATOM 2347 N N . HIS A 1 300 ? 5.548 11.550 -8.085 1.00 97.00 300 HIS A N 1
ATOM 2348 C CA . HIS A 1 300 ? 4.981 12.170 -9.286 1.00 97.00 300 HIS A CA 1
ATOM 2349 C C . HIS A 1 300 ? 5.966 12.163 -10.464 1.00 97.00 300 HIS A C 1
ATOM 2351 O O . HIS A 1 300 ? 7.137 12.485 -10.278 1.00 97.00 300 HIS A O 1
ATOM 2357 N N . ASN A 1 301 ? 5.512 11.848 -11.678 1.00 96.44 301 ASN A N 1
ATOM 2358 C CA . ASN A 1 301 ? 6.354 11.792 -12.882 1.00 96.44 301 ASN A CA 1
ATOM 2359 C C . ASN A 1 301 ? 5.681 12.470 -14.096 1.00 96.44 301 ASN A C 1
ATOM 2361 O O . ASN A 1 301 ? 4.589 13.036 -13.999 1.00 96.44 301 ASN A O 1
ATOM 2365 N N . ALA A 1 302 ? 6.343 12.431 -15.256 1.00 95.81 302 ALA A N 1
ATOM 2366 C CA . ALA A 1 302 ? 5.835 13.039 -16.489 1.00 95.81 302 ALA A CA 1
ATOM 2367 C C . ALA A 1 302 ? 4.505 12.417 -16.962 1.00 95.81 302 ALA A C 1
ATOM 2369 O O . ALA A 1 302 ? 3.630 13.116 -17.485 1.00 95.81 302 ALA A O 1
ATOM 2370 N N . PHE A 1 303 ? 4.319 11.108 -16.754 1.00 94.88 303 PHE A N 1
ATOM 2371 C CA . PHE A 1 303 ? 3.068 10.430 -17.088 1.00 94.88 303 PHE A CA 1
ATOM 2372 C C . PHE A 1 303 ? 1.914 10.916 -16.204 1.00 94.88 303 PHE A C 1
ATOM 2374 O O . PHE A 1 303 ? 0.840 11.231 -16.724 1.00 94.88 303 PHE A O 1
ATOM 2381 N N . ALA A 1 304 ? 2.155 11.068 -14.899 1.00 94.88 304 ALA A N 1
ATOM 2382 C CA . ALA A 1 304 ? 1.196 11.619 -13.947 1.00 94.88 304 ALA A CA 1
ATOM 2383 C C . ALA A 1 304 ? 0.714 13.021 -14.372 1.00 94.88 304 ALA A C 1
ATOM 2385 O O . ALA A 1 304 ? -0.491 13.284 -14.375 1.00 94.88 304 ALA A O 1
ATOM 2386 N N . ASP A 1 305 ? 1.618 13.893 -14.835 1.00 94.44 305 ASP A N 1
ATOM 2387 C CA . ASP A 1 305 ? 1.253 15.197 -15.410 1.00 94.44 305 ASP A CA 1
ATOM 2388 C C . ASP A 1 305 ? 0.371 15.058 -16.659 1.00 94.44 305 ASP A C 1
ATOM 2390 O O . ASP A 1 305 ? -0.657 15.733 -16.781 1.00 94.44 305 ASP A O 1
ATOM 2394 N N . ARG A 1 306 ? 0.722 14.145 -17.572 1.00 93.75 306 ARG A N 1
ATOM 2395 C CA . ARG A 1 306 ? -0.024 13.920 -18.820 1.00 93.75 306 ARG A CA 1
ATOM 2396 C C . ARG A 1 306 ? -1.467 13.484 -18.571 1.00 93.75 306 ARG A C 1
ATOM 2398 O O . ARG A 1 306 ? -2.373 13.932 -19.279 1.00 93.75 306 ARG A O 1
ATOM 2405 N N . ILE A 1 307 ? -1.689 12.630 -17.574 1.00 91.94 307 ILE A N 1
ATOM 2406 C CA . ILE A 1 307 ? -3.030 12.149 -17.213 1.00 91.94 307 ILE A CA 1
ATOM 2407 C C . ILE A 1 307 ? -3.753 13.066 -16.220 1.00 91.94 307 ILE A C 1
ATOM 2409 O O . ILE A 1 307 ? -4.913 12.807 -15.901 1.00 91.94 307 ILE A O 1
ATOM 2413 N N . LYS A 1 308 ? -3.110 14.161 -15.782 1.00 92.19 308 LYS A N 1
ATOM 2414 C CA . LYS A 1 308 ? -3.623 15.108 -14.778 1.00 92.19 308 LYS A CA 1
ATOM 2415 C C . LYS A 1 308 ? -3.893 14.423 -13.433 1.00 92.19 308 LYS A C 1
ATOM 2417 O O . LYS A 1 308 ? -4.891 14.721 -12.776 1.00 92.19 308 LYS A O 1
ATOM 2422 N N . ALA A 1 309 ? -3.034 13.477 -13.057 1.00 91.19 309 ALA A N 1
ATOM 2423 C CA . ALA A 1 309 ? -3.104 12.825 -11.759 1.00 91.19 309 ALA A CA 1
ATOM 2424 C C . ALA A 1 309 ? -2.910 13.848 -10.634 1.00 91.19 309 ALA A C 1
ATOM 2426 O O . ALA A 1 309 ? -2.215 14.859 -10.790 1.00 91.19 309 ALA A O 1
ATOM 2427 N N . GLU A 1 310 ? -3.543 13.579 -9.497 1.00 90.25 310 GLU A N 1
ATOM 2428 C CA . GLU A 1 310 ? -3.338 14.361 -8.287 1.00 90.25 310 GLU A CA 1
ATOM 2429 C C . GLU A 1 310 ? -1.888 14.207 -7.822 1.00 90.25 310 GLU A C 1
ATOM 2431 O O . GLU A 1 310 ? -1.368 13.098 -7.730 1.00 90.25 310 GLU A O 1
ATOM 2436 N N . TYR A 1 311 ? -1.232 15.326 -7.521 1.00 94.06 311 TYR A N 1
ATOM 2437 C CA . TYR A 1 311 ? 0.079 15.277 -6.890 1.00 94.06 311 TYR A CA 1
ATOM 2438 C C . TYR A 1 311 ? -0.077 14.914 -5.413 1.00 94.06 311 TYR A C 1
ATOM 2440 O O . TYR A 1 311 ? -0.745 15.631 -4.663 1.00 94.06 311 TYR A O 1
ATOM 2448 N N . GLN A 1 312 ? 0.629 13.872 -4.982 1.00 94.75 312 GLN A N 1
ATOM 2449 C CA . GLN A 1 312 ? 0.845 13.574 -3.572 1.00 94.75 312 GLN A CA 1
ATOM 2450 C C . GLN A 1 312 ? 2.337 13.346 -3.295 1.00 94.75 312 GLN A C 1
ATOM 2452 O O . GLN A 1 312 ? 3.054 12.835 -4.161 1.00 94.75 312 GLN A O 1
ATOM 2457 N N . PRO A 1 313 ? 2.832 13.708 -2.095 1.00 96.12 313 PRO A N 1
ATOM 2458 C CA . PRO A 1 313 ? 4.188 13.358 -1.699 1.00 96.12 313 PRO A CA 1
ATOM 2459 C C . PRO A 1 313 ? 4.389 11.832 -1.713 1.00 96.12 313 PRO A C 1
ATOM 2461 O O . PRO A 1 313 ? 3.467 11.103 -1.324 1.00 96.12 313 PRO A O 1
ATOM 2464 N N . PRO A 1 314 ? 5.590 11.344 -2.077 1.00 98.00 314 PRO A N 1
ATOM 2465 C CA . PRO A 1 314 ? 5.907 9.921 -2.039 1.00 98.00 314 PRO A CA 1
ATOM 2466 C C . PRO A 1 314 ? 5.578 9.328 -0.670 1.00 98.00 314 PRO A C 1
ATOM 2468 O O . PRO A 1 314 ? 5.901 9.910 0.372 1.00 98.00 314 PRO A O 1
ATOM 2471 N N . SER A 1 315 ? 4.889 8.194 -0.658 1.00 98.44 315 SER A N 1
ATOM 2472 C CA . SER A 1 315 ? 4.443 7.553 0.574 1.00 98.44 315 SER A CA 1
ATOM 2473 C C . SER A 1 315 ? 4.122 6.076 0.383 1.00 98.44 315 SER A C 1
ATOM 2475 O O . SER A 1 315 ? 3.955 5.597 -0.733 1.00 98.44 315 SER A O 1
ATOM 2477 N N . GLN A 1 316 ? 4.047 5.353 1.494 1.00 98.69 316 GLN A N 1
ATOM 2478 C CA . GLN A 1 316 ? 3.497 3.998 1.599 1.00 98.69 316 GLN A CA 1
ATOM 2479 C C . GLN A 1 316 ? 2.549 3.959 2.802 1.00 98.69 316 GLN A C 1
ATOM 2481 O O . GLN A 1 316 ? 2.517 4.915 3.575 1.00 98.69 316 GLN A O 1
ATOM 2486 N N . SER A 1 317 ? 1.774 2.895 2.999 1.00 98.62 317 SER A N 1
ATOM 2487 C CA . SER A 1 317 ? 0.702 2.898 4.008 1.00 98.62 317 SER A CA 1
ATOM 2488 C C . SER A 1 317 ? 0.954 1.908 5.137 1.00 98.62 317 SER A C 1
ATOM 2490 O O . SER A 1 317 ? 1.329 0.763 4.901 1.00 98.62 317 SER A O 1
ATOM 2492 N N . LEU A 1 318 ? 0.674 2.333 6.368 1.00 98.81 318 LEU A N 1
ATOM 2493 C CA . LEU A 1 318 ? 0.579 1.465 7.539 1.00 98.81 318 LEU A CA 1
ATOM 2494 C C . LEU A 1 318 ? -0.869 1.408 8.025 1.00 98.81 318 LEU A C 1
ATOM 2496 O O . LEU A 1 318 ? -1.488 2.442 8.280 1.00 98.81 318 LEU A O 1
ATOM 2500 N N . ILE A 1 319 ? -1.399 0.202 8.188 1.00 98.81 319 ILE A N 1
ATOM 2501 C CA . ILE A 1 319 ? -2.776 -0.049 8.622 1.00 98.81 319 ILE A CA 1
ATOM 2502 C C . ILE A 1 319 ? -2.739 -0.827 9.934 1.00 98.81 319 ILE A C 1
ATOM 2504 O O . ILE A 1 319 ? -1.987 -1.790 10.047 1.00 98.81 319 ILE A O 1
ATOM 2508 N N . ILE A 1 320 ? -3.567 -0.445 10.906 1.00 98.38 320 ILE A N 1
ATOM 2509 C CA . ILE A 1 320 ? -3.764 -1.205 12.147 1.00 98.38 320 ILE A CA 1
ATOM 2510 C C . ILE A 1 320 ? -5.189 -1.753 12.173 1.00 98.38 320 ILE A C 1
ATOM 2512 O O . ILE A 1 320 ? -6.161 -0.992 12.118 1.00 98.38 320 ILE A O 1
ATOM 2516 N N . ILE A 1 321 ? -5.296 -3.077 12.269 1.00 98.06 321 ILE A N 1
ATOM 2517 C CA . ILE A 1 321 ? -6.548 -3.808 12.468 1.00 98.06 321 ILE A CA 1
ATOM 2518 C C . ILE A 1 321 ? -6.619 -4.216 13.934 1.00 98.06 321 ILE A C 1
ATOM 2520 O O . ILE A 1 321 ? -5.730 -4.906 14.423 1.00 98.06 321 ILE A O 1
ATOM 2524 N N . ASP A 1 322 ? -7.672 -3.782 14.616 1.00 95.38 322 ASP A N 1
ATOM 2525 C CA . ASP A 1 322 ? -8.022 -4.188 15.974 1.00 95.38 322 ASP A CA 1
ATOM 2526 C C . ASP A 1 322 ? -8.933 -5.420 15.897 1.00 95.38 322 ASP A C 1
ATOM 2528 O O . ASP A 1 322 ? -10.010 -5.372 15.289 1.00 95.38 322 ASP A O 1
ATOM 2532 N N . HIS A 1 323 ? -8.477 -6.525 16.489 1.00 94.50 323 HIS A N 1
ATOM 2533 C CA . HIS A 1 323 ? -9.173 -7.812 16.465 1.00 94.50 323 HIS A CA 1
ATOM 2534 C C . HIS A 1 323 ? -10.329 -7.885 17.455 1.00 94.50 323 HIS A C 1
ATOM 2536 O O . HIS A 1 323 ? -11.285 -8.614 17.203 1.00 94.50 323 HIS A O 1
ATOM 2542 N N . ASP A 1 324 ? -10.297 -7.107 18.535 1.00 91.25 324 ASP A N 1
ATOM 2543 C CA . ASP A 1 324 ? -11.381 -7.086 19.520 1.00 91.25 324 ASP A CA 1
ATOM 2544 C C . ASP A 1 324 ? -12.635 -6.430 18.924 1.00 91.25 324 ASP A C 1
ATOM 2546 O O . ASP A 1 324 ? -13.764 -6.849 19.186 1.00 91.25 324 ASP A O 1
ATOM 2550 N N . HIS A 1 325 ? -12.439 -5.420 18.074 1.00 90.88 325 HIS A N 1
ATOM 2551 C CA . HIS A 1 325 ? -13.521 -4.748 17.353 1.00 90.88 325 HIS A CA 1
ATOM 2552 C C . HIS A 1 325 ? -13.781 -5.340 15.961 1.00 90.88 325 HIS A C 1
ATOM 2554 O O . HIS A 1 325 ? -14.833 -5.076 15.371 1.00 90.88 325 HIS A O 1
ATOM 2560 N N . GLY A 1 326 ? -12.827 -6.091 15.404 1.00 93.62 326 GLY A N 1
ATOM 2561 C CA . GLY A 1 326 ? -12.855 -6.552 14.017 1.00 93.62 326 GLY A CA 1
ATOM 2562 C C . GLY A 1 326 ? -12.908 -5.379 13.036 1.00 93.62 326 GLY A C 1
ATOM 2563 O O . GLY A 1 326 ? -13.759 -5.356 12.138 1.00 93.62 326 GLY A O 1
ATOM 2564 N N . ARG A 1 327 ? -12.084 -4.344 13.259 1.00 95.12 327 ARG A N 1
ATOM 2565 C CA . ARG A 1 327 ? -12.098 -3.085 12.491 1.00 95.12 327 ARG A CA 1
ATOM 2566 C C . ARG A 1 327 ? -10.701 -2.516 12.276 1.00 95.12 327 ARG A C 1
ATOM 2568 O O . ARG A 1 327 ? -9.818 -2.640 13.116 1.00 95.12 327 ARG A O 1
ATOM 2575 N N . VAL A 1 328 ? -10.549 -1.785 11.175 1.00 97.62 328 VAL A N 1
ATOM 2576 C CA . VAL A 1 328 ? -9.406 -0.893 10.958 1.00 97.62 328 VAL A CA 1
ATOM 2577 C C . VAL A 1 328 ? -9.552 0.322 11.869 1.00 97.62 328 VAL A C 1
ATOM 2579 O O . VAL A 1 328 ? -10.539 1.052 11.770 1.00 97.62 328 VAL A O 1
ATOM 2582 N N . THR A 1 329 ? -8.575 0.546 12.744 1.00 95.44 329 THR A N 1
ATOM 2583 C CA . THR A 1 329 ? -8.575 1.674 13.691 1.00 95.44 329 THR A CA 1
ATOM 2584 C C . THR A 1 329 ? -7.631 2.791 13.271 1.00 95.44 329 THR A C 1
ATOM 2586 O O . THR A 1 329 ? -7.840 3.942 13.657 1.00 95.44 329 THR A O 1
ATOM 2589 N N . LYS A 1 330 ? -6.605 2.477 12.471 1.00 97.25 330 LYS A N 1
ATOM 2590 C CA . LYS A 1 330 ? -5.630 3.449 11.962 1.00 97.25 330 LYS A CA 1
ATOM 2591 C C . LYS A 1 330 ? -5.244 3.121 10.529 1.00 97.25 330 LYS A C 1
ATOM 2593 O O . LYS A 1 330 ? -5.000 1.963 10.202 1.00 97.25 330 LYS A O 1
ATOM 2598 N N . VAL A 1 331 ? -5.134 4.163 9.714 1.00 98.31 331 VAL A N 1
ATOM 2599 C CA . VAL A 1 331 ? -4.500 4.135 8.396 1.00 98.31 331 VAL A CA 1
ATOM 2600 C C . VAL A 1 331 ? -3.602 5.360 8.321 1.00 98.31 331 VAL A C 1
ATOM 2602 O O . VAL A 1 331 ? -4.078 6.487 8.454 1.00 98.31 331 VAL A O 1
ATOM 2605 N N . LEU A 1 332 ? -2.301 5.136 8.183 1.00 97.88 332 LEU A N 1
ATOM 2606 C CA . LEU A 1 332 ? -1.277 6.167 8.284 1.00 97.88 332 LEU A CA 1
ATOM 2607 C C . LEU A 1 332 ? -0.422 6.172 7.011 1.00 97.88 332 LEU A C 1
ATOM 2609 O O . LEU A 1 332 ? 0.223 5.159 6.728 1.00 97.88 332 LEU A O 1
ATOM 2613 N N . PRO A 1 333 ? -0.362 7.290 6.265 1.00 97.69 333 PRO A N 1
ATOM 2614 C CA . PRO A 1 333 ? 0.632 7.445 5.216 1.00 97.69 333 PRO A CA 1
ATOM 2615 C C . PRO A 1 333 ? 2.017 7.660 5.842 1.00 97.69 333 PRO A C 1
ATOM 2617 O O . PRO A 1 333 ? 2.238 8.572 6.643 1.00 97.69 333 PRO A O 1
ATOM 2620 N N . ILE A 1 334 ? 2.973 6.824 5.455 1.00 98.44 334 ILE A N 1
ATOM 2621 C CA . ILE A 1 334 ? 4.395 6.968 5.742 1.00 98.44 334 ILE A CA 1
ATOM 2622 C C . ILE A 1 334 ? 5.009 7.778 4.607 1.00 98.44 334 ILE A C 1
ATOM 2624 O O . ILE A 1 334 ? 5.341 7.232 3.559 1.00 98.44 334 ILE A O 1
ATOM 2628 N N . PHE A 1 335 ? 5.158 9.086 4.805 1.00 97.88 335 PHE A N 1
ATOM 2629 C CA . PHE A 1 335 ? 5.804 9.953 3.818 1.00 97.88 335 PHE A CA 1
ATOM 2630 C C . PHE A 1 335 ? 7.288 9.617 3.651 1.00 97.88 335 PHE A C 1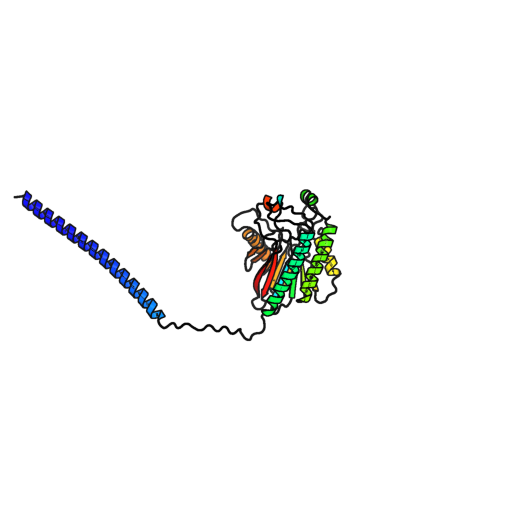
ATOM 2632 O O . PHE A 1 335 ? 7.971 9.349 4.640 1.00 97.88 335 PHE A O 1
ATOM 2639 N N . LEU A 1 336 ? 7.791 9.710 2.426 1.00 96.38 336 LEU A N 1
ATOM 2640 C CA . LEU A 1 336 ? 9.167 9.419 2.030 1.00 96.38 336 LEU A CA 1
ATOM 2641 C C . LEU A 1 336 ? 9.722 10.656 1.310 1.00 96.38 336 LEU A C 1
ATOM 2643 O O . LEU A 1 336 ? 9.051 11.217 0.445 1.00 96.38 336 LEU A O 1
ATOM 2647 N N . LYS A 1 337 ? 10.903 11.132 1.713 1.00 85.19 337 LYS A N 1
ATOM 2648 C CA . LYS A 1 337 ? 11.549 12.312 1.116 1.00 85.19 337 LYS A CA 1
ATOM 2649 C C . LYS A 1 337 ? 12.743 11.896 0.268 1.00 85.19 337 LYS A C 1
ATOM 2651 O O . LYS A 1 337 ? 13.718 11.360 0.851 1.00 85.19 337 LYS A O 1
#

Foldseek 3Di:
DVVVVVVVVVVVVVVVVVVVVVVVVVVVVVVVVVVVVVVVVVVVVVVVVCPPVDDDDDDPDDPPDDAFAKAKEWAAEALQLFFFFDCVLFVNLDGHHNVLSLQLLVLSLVVLLVVVVVVVVRHHHAEYEHEAAENLHQAPLDVVRVVGGRDHLLVSLVSSLVSSVVSCVSRLVRHQYEYEYEYDPRQFPYNDADQVCNLVGGSNNVSLVVVQVVDDDPSYHYDRDPHQWRWDQDPNATETGGACVVQDDPDDPPPSNVSQQVVLVVVVVVPHHQEYEHEPLLDFDDDFSYYTYFHHQRFGHNVCVVVVRDHDAGWGWMWMQRPVVSGTPDIDTSGGD

Mean predicted aligned error: 7.74 Å

Secondary structure (DSSP, 8-state):
-HHHHHHHHHHHHHHHHHHHHHHHHHHHHHHHHHHHHHHHHHHHHHHHHHTT---PPPP-PPPSSPPPEEEEEEEE----TTB-B-GGGGTTS--B-HHHHHHHHHHHHHHHHHHHHHHHTTSEEEEEEEEE-S-S---SSSHHHHHHBSS-HHHHHHHHHHHHHHHHHHHHTTS-EEEEE---STTBSSSS--TTSTGGGBHHHHHHHHHHHH---TTEEEE--SSS-EEEEETTEEEEE--STT------TTTTHHHHHHHHHHHHHHS--SEEEE-SS-S-EEETTTEEE---SS---HHHHHHTPPP--SEEEEEEEETTTTEEEEEEEEE--

Sequence (337 aa):
MAAVARQVEVGRDAEAARLKNELAALRKKYDAALHRLEAEKDAVAGLTALADVKPKKIDRRRPKHGKPEATAILVLSDWHVEEEVRPETCRNLNTFTLEIADRRIQQLVQRASMLIEHEKHLTGIRRIVVAALGDFITGHIHDDLVEVTQLAPLAATRWAGERLGGVIDAMQEIAPVLVATCSGNHGRSTKFPRMATENDHSFEQHLYLTMAGQERRKTVEWQVGEGYLNNINLDGFIVRAHHGHAIRFGGGVGGLTIPANKAIANWNQAQRADLDIFGHWHCFSWLPYRFVANGCLIGHNAFADRIKAEYQPPSQSLIIIDHDHGRVTKVLPIFLK